Protein AF-A0A934ZH94-F1 (afdb_monomer_lite)

Sequence (244 aa):
MTDAESIAELEEMLRQRDARIAELERIVGELSKVIEAWKRGHRVRPGGKIAQKPRDKRRATGRGPGRPEGYEGTSRPAPTSADRDVPVPVPSRCSCGGIIEPTEEEPGEHFVEELIPARKEVIRFRRCRGRCRDCKAAVLAPLPGGLGPSPKLGVRAQAEIVQTKSELGLTLGQTKKLFERQGLTVSRGGIQQILHRSAEVLAAGHEARPTSPSRKKLLPVGRRRPHHASACGTASGSRPYSCA

Secondary structure (DSSP, 8-state):
--HHHHHHHHHHHHHHHHHHHHHHHHHHHHHHHHHHHHHHHHH--TTTTGGGSPP------S--SPPPSPPP--PPPPPS--SS----PPPSB-TTSPBPPPP-SPPPP-------------------EEE-TTT--EEEPPPSTT--SS-SS-HHHHHHHHHHHHTS---HHHHHHHHHHTT----HHHHHHHHHHHHHHHHHHHHTS-----GGG------PPPPP----------------

pLDDT: mean 78.09, std 19.88, range [27.48, 96.81]

Foldseek 3Di:
DPPVVVVVVVVVVVVVVVVVVVVVVVVVVVVVVVVVVVVVVVCPPPCNVVVPDPPDPPPCPVPPPDDPDDDDDDDDDADPDDPDDDDDDDDQADPVGDGDDDDPDDDDDDDDDDDDQAADDDDDDDWAWDADPPPRDIDIHDDPDPCPDDHPDDPVLLVVLLCCCPPVVDDLVVSQVSVVSNVHHDDSVRSVVSNVVVCVVVVVVCVVDDDDDDPPDPDDDPDDDDDDDDDDDDDDDDDDDDRD

Structure (mmCIF, N/CA/C/O backbone):
data_AF-A0A934ZH94-F1
#
_entry.id   AF-A0A934ZH94-F1
#
loop_
_atom_site.group_PDB
_atom_site.id
_atom_site.type_symbol
_atom_site.label_atom_id
_atom_site.label_alt_id
_atom_site.label_comp_id
_atom_site.label_asym_id
_atom_site.label_entity_id
_atom_site.label_seq_id
_atom_site.pdbx_PDB_ins_code
_atom_site.Cartn_x
_atom_site.Cartn_y
_atom_site.Cartn_z
_atom_site.occupancy
_atom_site.B_iso_or_equiv
_atom_site.auth_seq_id
_atom_site.auth_comp_id
_atom_site.auth_asym_id
_atom_site.auth_atom_id
_atom_site.pdbx_PDB_model_num
ATOM 1 N N . MET A 1 1 ? -54.728 31.594 61.684 1.00 56.16 1 MET A N 1
ATOM 2 C CA . MET A 1 1 ? -53.998 30.379 62.076 1.00 56.16 1 MET A CA 1
ATOM 3 C C . MET A 1 1 ? -53.863 30.439 63.574 1.00 56.16 1 MET A C 1
ATOM 5 O O . MET A 1 1 ? -53.371 31.439 64.082 1.00 56.16 1 MET A O 1
ATOM 9 N N . THR A 1 2 ? -54.450 29.476 64.265 1.00 77.12 2 THR A N 1
ATOM 10 C CA . THR A 1 2 ? -54.339 29.376 65.721 1.00 77.12 2 THR A CA 1
ATOM 11 C C . THR A 1 2 ? -52.909 28.983 66.083 1.00 77.12 2 THR A C 1
ATOM 13 O O . THR A 1 2 ? -52.239 28.305 65.304 1.00 77.12 2 THR A O 1
ATOM 16 N N . ASP A 1 3 ? -52.423 29.389 67.255 1.00 78.38 3 ASP A N 1
ATOM 17 C CA . ASP A 1 3 ? -51.064 29.044 67.700 1.00 78.38 3 ASP A CA 1
ATOM 18 C C . ASP A 1 3 ? -50.827 27.522 67.690 1.00 78.38 3 ASP A C 1
ATOM 20 O O . ASP A 1 3 ? -49.728 27.061 67.392 1.00 78.38 3 ASP A O 1
ATOM 24 N N . ALA A 1 4 ? -51.884 26.734 67.912 1.00 80.50 4 ALA A N 1
ATOM 25 C CA . ALA A 1 4 ? -51.864 25.276 67.836 1.00 80.50 4 ALA A CA 1
ATOM 26 C C . ALA A 1 4 ? -51.606 24.731 66.415 1.00 80.50 4 ALA A C 1
ATOM 28 O O . ALA A 1 4 ? -50.876 23.754 66.262 1.00 80.50 4 ALA A O 1
ATOM 29 N N . GLU A 1 5 ? -52.162 25.361 65.375 1.00 80.56 5 GLU A N 1
ATOM 30 C CA . GLU A 1 5 ? -51.926 24.973 63.974 1.00 80.56 5 GLU A CA 1
ATOM 31 C C . GLU A 1 5 ? -50.476 25.258 63.559 1.00 80.56 5 GLU A C 1
ATOM 33 O O . GLU A 1 5 ? -49.836 24.415 62.933 1.00 80.56 5 GLU A O 1
ATOM 38 N N . SER A 1 6 ? -49.930 26.404 63.980 1.00 81.75 6 SER A N 1
ATOM 39 C CA . SER A 1 6 ? -48.532 26.779 63.730 1.00 81.75 6 SER A CA 1
ATOM 40 C C . SER A 1 6 ? -47.543 25.843 64.438 1.00 81.75 6 SER A C 1
ATOM 42 O O . SER A 1 6 ? -46.505 25.499 63.876 1.00 81.75 6 SER A O 1
ATOM 44 N N . ILE A 1 7 ? -47.859 25.399 65.662 1.00 89.12 7 ILE A N 1
ATOM 45 C CA . ILE A 1 7 ? -47.042 24.424 66.405 1.00 89.12 7 ILE A CA 1
ATOM 46 C C . ILE A 1 7 ? -47.043 23.065 65.692 1.00 89.12 7 ILE A C 1
ATOM 48 O O . ILE A 1 7 ? -45.976 22.490 65.487 1.00 89.12 7 ILE A O 1
ATOM 52 N N . ALA A 1 8 ? -48.205 22.581 65.244 1.00 88.56 8 ALA A N 1
ATOM 53 C CA . ALA A 1 8 ? -48.307 21.303 64.536 1.00 88.56 8 ALA A CA 1
ATOM 54 C C . ALA A 1 8 ? -47.543 21.299 63.196 1.00 88.56 8 ALA A C 1
ATOM 56 O O . ALA A 1 8 ? -46.898 20.308 62.846 1.00 88.56 8 ALA A O 1
ATOM 57 N N . GLU A 1 9 ? -47.572 22.412 62.458 1.00 88.25 9 GLU A N 1
ATOM 58 C CA . GLU A 1 9 ? -46.820 22.578 61.208 1.00 88.25 9 GLU A CA 1
ATOM 59 C C . GLU A 1 9 ? -45.299 22.605 61.449 1.00 88.25 9 GLU A C 1
ATOM 61 O O . GLU A 1 9 ? -44.534 21.962 60.723 1.00 88.25 9 GLU A O 1
ATOM 66 N N . LEU A 1 10 ? -44.846 23.285 62.509 1.00 87.12 10 LEU A N 1
ATOM 67 C CA . LEU A 1 10 ? -43.438 23.296 62.922 1.00 87.12 10 LEU A CA 1
ATOM 68 C C . LEU A 1 10 ? -42.947 21.904 63.344 1.00 87.12 10 LEU A C 1
ATOM 70 O O . LEU A 1 10 ? -41.842 21.510 62.968 1.00 87.12 10 LEU A O 1
ATOM 74 N N . GLU A 1 11 ? -43.756 21.147 64.087 1.00 91.94 11 GLU A N 1
ATOM 75 C CA . GLU A 1 11 ? -43.435 19.773 64.488 1.00 91.94 11 GLU A CA 1
ATOM 76 C C . GLU A 1 11 ? -43.307 18.838 63.283 1.00 91.94 11 GLU A C 1
ATOM 78 O O . GLU A 1 11 ? -42.397 18.009 63.229 1.00 91.94 11 GLU A O 1
ATOM 83 N N . GLU A 1 12 ? -44.176 18.991 62.284 1.00 92.12 12 GLU A N 1
ATOM 84 C CA . GLU A 1 12 ? -44.094 18.217 61.049 1.00 92.12 12 GLU A CA 1
ATOM 85 C C . GLU A 1 12 ? -42.841 18.570 60.236 1.00 92.12 12 GLU A C 1
ATOM 87 O O . GLU A 1 12 ? -42.127 17.678 59.772 1.00 92.12 12 GLU A O 1
ATOM 92 N N . MET A 1 13 ? -42.492 19.855 60.139 1.00 90.56 13 MET A N 1
ATOM 93 C CA . MET A 1 13 ? -41.239 20.274 59.506 1.00 90.56 13 MET A CA 1
ATOM 94 C C . MET A 1 13 ? -39.998 19.755 60.241 1.00 90.56 13 MET A C 1
ATOM 96 O O . MET A 1 13 ? -39.008 19.411 59.589 1.00 90.56 13 MET A O 1
ATOM 100 N N . LEU A 1 14 ? -40.021 19.686 61.575 1.00 94.94 14 LEU A N 1
ATOM 101 C CA . LEU A 1 14 ? -38.932 19.098 62.359 1.00 94.94 14 LEU A CA 1
ATOM 102 C C . LEU A 1 14 ? -38.798 17.602 62.072 1.00 94.94 14 LEU A C 1
ATOM 104 O O . LEU A 1 14 ? -37.703 17.156 61.739 1.00 94.94 14 LEU A O 1
ATOM 108 N N . ARG A 1 15 ? -39.910 16.853 62.052 1.00 93.19 15 ARG A N 1
ATOM 109 C CA . ARG A 1 15 ? -39.906 15.428 61.677 1.00 93.19 15 ARG A CA 1
ATOM 110 C C . ARG A 1 15 ? -39.320 15.197 60.284 1.00 93.19 15 ARG A C 1
ATOM 112 O O . ARG A 1 15 ? -38.503 14.297 60.093 1.00 93.19 15 ARG A O 1
ATOM 119 N N . GLN A 1 16 ? -39.697 16.024 59.310 1.00 92.88 16 GLN A N 1
ATOM 120 C CA . GLN A 1 16 ? -39.173 15.931 57.945 1.00 92.88 16 GLN A CA 1
ATOM 121 C C . GLN A 1 16 ? -37.677 16.258 57.869 1.00 92.88 16 GLN A C 1
ATOM 123 O O . GLN A 1 16 ? -36.932 15.602 57.134 1.00 92.88 16 GLN A O 1
ATOM 128 N N . ARG A 1 17 ? -37.215 17.250 58.640 1.00 92.75 17 ARG A N 1
ATOM 129 C CA . ARG A 1 17 ? -35.791 17.596 58.737 1.00 92.75 17 ARG A CA 1
ATOM 130 C C . ARG A 1 17 ? -34.981 16.487 59.391 1.00 92.75 17 ARG A C 1
ATOM 132 O O . ARG A 1 17 ? -33.950 16.117 58.836 1.00 92.75 17 ARG A O 1
ATOM 139 N N . ASP A 1 18 ? -35.466 15.917 60.485 1.00 95.25 18 ASP A N 1
ATOM 140 C CA . ASP A 1 18 ? -34.791 14.829 61.192 1.00 95.25 18 ASP A CA 1
ATOM 141 C C . ASP A 1 18 ? -34.691 13.577 60.312 1.00 95.25 18 ASP A C 1
ATOM 143 O O . ASP A 1 18 ? -33.622 12.973 60.202 1.00 95.25 18 ASP A O 1
ATOM 147 N N . ALA A 1 19 ? -35.755 13.248 59.571 1.00 94.12 19 ALA A N 1
ATOM 148 C CA . ALA A 1 19 ? -35.727 12.169 58.585 1.00 94.12 19 ALA A CA 1
ATOM 149 C C . ALA A 1 19 ? -34.694 12.425 57.472 1.00 94.12 19 ALA A C 1
ATOM 151 O O . ALA A 1 19 ? -33.988 11.510 57.037 1.00 94.12 19 ALA A O 1
ATOM 152 N N . ARG A 1 20 ? -34.563 13.678 57.014 1.00 93.75 20 ARG A N 1
ATOM 153 C CA . ARG A 1 20 ? -33.580 14.048 55.989 1.00 93.75 20 ARG A CA 1
ATOM 154 C C . ARG A 1 20 ? -32.147 13.988 56.511 1.00 93.75 20 ARG A C 1
ATOM 156 O O . ARG A 1 20 ? -31.265 13.561 55.766 1.00 93.75 20 ARG A O 1
ATOM 163 N N . ILE A 1 21 ? -31.918 14.408 57.753 1.00 96.00 21 ILE A N 1
ATOM 164 C CA . ILE A 1 21 ? -30.611 14.334 58.413 1.00 96.00 21 ILE A CA 1
ATOM 165 C C . ILE A 1 21 ? -30.186 12.871 58.542 1.00 96.00 21 ILE A C 1
ATOM 167 O O . ILE A 1 21 ? -29.099 12.528 58.081 1.00 96.00 21 ILE A O 1
ATOM 171 N N . ALA A 1 22 ? -31.072 11.998 59.028 1.00 95.56 22 ALA A N 1
ATOM 172 C CA . ALA A 1 22 ? -30.787 10.571 59.168 1.00 95.56 22 ALA A CA 1
ATOM 173 C C . ALA A 1 22 ? -30.386 9.912 57.832 1.00 95.56 22 ALA A C 1
ATOM 175 O O . ALA A 1 22 ? -29.427 9.139 57.768 1.00 95.56 22 ALA A O 1
ATOM 176 N N . GLU A 1 23 ? -31.071 10.252 56.735 1.00 94.75 23 GLU A N 1
ATOM 177 C CA . GLU A 1 23 ? -30.735 9.722 55.408 1.00 94.75 23 GLU A CA 1
ATOM 178 C C . GLU A 1 23 ? -29.397 10.262 54.876 1.00 94.75 23 GLU A C 1
ATOM 180 O O . GLU A 1 23 ? -28.598 9.514 54.308 1.00 94.75 23 GLU A O 1
ATOM 185 N N . LEU A 1 24 ? -29.113 11.553 55.070 1.00 94.19 24 LEU A N 1
ATOM 186 C CA . LEU A 1 24 ? -27.835 12.140 54.660 1.00 94.19 24 LEU A CA 1
ATOM 187 C C . LEU A 1 24 ? -26.662 11.547 55.447 1.00 94.19 24 LEU A C 1
ATOM 189 O O . LEU A 1 24 ? -25.628 11.235 54.854 1.00 94.19 24 LEU A O 1
ATOM 193 N N . GLU A 1 25 ? -26.824 11.336 56.751 1.00 95.19 25 GLU A N 1
ATOM 194 C CA . GLU A 1 25 ? -25.822 10.685 57.597 1.00 95.19 25 GLU A CA 1
ATOM 195 C C . GLU A 1 25 ? -25.551 9.245 57.146 1.00 95.19 25 GLU A C 1
ATOM 197 O O . GLU A 1 25 ? -24.389 8.828 57.067 1.00 95.19 25 GLU A O 1
ATOM 202 N N . ARG A 1 26 ? -26.596 8.506 56.746 1.00 96.00 26 ARG A N 1
ATOM 203 C CA . ARG A 1 26 ? -26.464 7.162 56.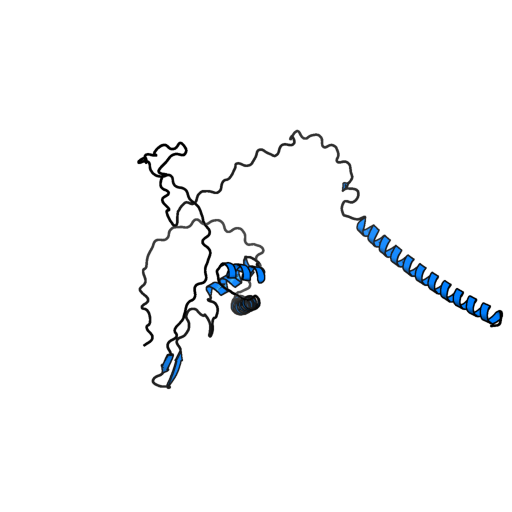165 1.00 96.00 26 ARG A CA 1
ATOM 204 C C . ARG A 1 26 ? -25.621 7.183 54.886 1.00 96.00 26 ARG A C 1
ATOM 206 O O . ARG A 1 26 ? -24.662 6.415 54.772 1.00 96.00 26 ARG A O 1
ATOM 213 N N . ILE A 1 27 ? -25.929 8.090 53.955 1.00 94.69 27 ILE A N 1
ATOM 214 C CA . ILE A 1 27 ? -25.208 8.236 52.678 1.00 94.69 27 ILE A CA 1
ATOM 215 C C . ILE A 1 27 ? -23.744 8.628 52.914 1.00 94.69 27 ILE A C 1
ATOM 217 O O . ILE A 1 27 ? -22.838 8.052 52.307 1.00 94.69 27 ILE A O 1
ATOM 221 N N . VAL A 1 28 ? -23.484 9.580 53.814 1.00 96.31 28 VAL A N 1
ATOM 222 C CA . VAL A 1 28 ? -22.118 9.995 54.171 1.00 96.31 28 VAL A CA 1
ATOM 223 C C . VAL A 1 28 ? -21.339 8.825 54.773 1.00 96.31 28 VAL A C 1
ATOM 225 O O . VAL A 1 28 ? -20.176 8.613 54.417 1.00 96.31 28 VAL A O 1
ATOM 228 N N . GLY A 1 29 ? -21.977 8.015 55.622 1.00 94.94 29 GLY A N 1
ATOM 229 C CA . GLY A 1 29 ? -21.385 6.799 56.174 1.00 94.94 29 GLY A CA 1
ATOM 230 C C . GLY A 1 29 ? -21.001 5.775 55.099 1.00 94.94 29 GLY A C 1
ATOM 231 O O . GLY A 1 29 ? -19.910 5.202 55.150 1.00 94.94 29 GLY A O 1
ATOM 232 N N . GLU A 1 30 ? -21.857 5.559 54.100 1.00 93.56 30 GLU A N 1
ATOM 233 C CA . GLU A 1 30 ? -21.586 4.653 52.975 1.00 93.56 30 GLU A CA 1
ATOM 234 C C . GLU A 1 30 ? -20.458 5.160 52.073 1.00 93.56 30 GLU A C 1
ATOM 236 O O . GLU A 1 30 ? -19.501 4.427 51.806 1.00 93.56 30 GLU A O 1
ATOM 241 N N . LEU A 1 31 ? -20.511 6.428 51.659 1.00 92.06 31 LEU A N 1
ATOM 242 C CA . LEU A 1 31 ? -19.476 7.040 50.823 1.00 92.06 31 LEU A CA 1
ATOM 243 C C . LEU A 1 31 ? -18.117 7.066 51.529 1.00 92.06 31 LEU A C 1
ATOM 245 O O . LEU A 1 31 ? -17.091 6.784 50.908 1.00 92.06 31 LEU A O 1
ATOM 249 N N . SER A 1 32 ? -18.098 7.324 52.839 1.00 93.38 32 SER A N 1
ATOM 250 C CA . SER A 1 32 ? -16.879 7.275 53.649 1.00 93.38 32 SER A CA 1
ATOM 251 C C . SER A 1 32 ? -16.254 5.873 53.654 1.00 93.38 32 SER A C 1
ATOM 253 O O . SER A 1 32 ? -15.048 5.729 53.436 1.00 93.38 32 SER A O 1
ATOM 255 N N . LYS A 1 33 ? -17.067 4.812 53.785 1.00 90.62 33 LYS A N 1
ATOM 256 C CA . LYS A 1 33 ? -16.591 3.418 53.690 1.00 90.62 33 LYS A CA 1
ATOM 257 C C . LYS A 1 33 ? -15.991 3.108 52.314 1.00 90.62 33 LYS A C 1
ATOM 259 O O . LYS A 1 33 ? -14.938 2.472 52.250 1.00 90.62 33 LYS A O 1
ATOM 264 N N . VAL A 1 34 ? -16.619 3.573 51.230 1.00 86.88 34 VAL A N 1
ATOM 265 C CA . VAL A 1 34 ? -16.116 3.399 49.853 1.00 86.88 34 VAL A CA 1
ATOM 266 C C . VAL A 1 34 ? -14.779 4.115 49.661 1.00 86.88 34 VAL A C 1
ATOM 268 O O . VAL A 1 34 ? -13.832 3.521 49.144 1.00 86.88 34 VAL A O 1
ATOM 271 N N . ILE A 1 35 ? -14.666 5.361 50.128 1.00 87.81 35 ILE A N 1
ATOM 272 C CA . ILE A 1 35 ? -13.425 6.141 50.063 1.00 87.81 35 ILE A CA 1
ATOM 273 C C . ILE A 1 35 ? -12.311 5.452 50.855 1.00 87.81 35 ILE A C 1
ATOM 275 O O . ILE A 1 35 ? -11.187 5.353 50.365 1.00 87.81 35 ILE A O 1
ATOM 279 N N . GLU A 1 36 ? -12.592 4.945 52.055 1.00 85.88 36 GLU A N 1
ATOM 280 C CA . GLU A 1 36 ? -11.591 4.240 52.858 1.00 85.88 36 GLU A CA 1
ATOM 281 C C . GLU A 1 36 ? -11.166 2.906 52.232 1.00 85.88 36 GLU A C 1
ATOM 283 O O . GLU A 1 36 ? -9.976 2.583 52.228 1.00 85.88 36 GLU A O 1
ATOM 288 N N . ALA A 1 37 ? -12.089 2.155 51.628 1.00 80.94 37 ALA A N 1
ATOM 289 C CA . ALA A 1 37 ? -11.749 0.956 50.862 1.00 80.94 37 ALA A CA 1
ATOM 290 C C . ALA A 1 37 ? -10.856 1.291 49.651 1.00 80.94 37 ALA A C 1
ATOM 292 O O . ALA A 1 37 ? -9.828 0.641 49.438 1.00 80.94 37 ALA A O 1
ATOM 293 N N . TRP A 1 38 ? -11.189 2.354 48.911 1.00 79.38 38 TRP A N 1
ATOM 294 C CA . TRP A 1 38 ? -10.406 2.831 47.771 1.00 79.38 38 TRP A CA 1
ATOM 295 C C . TRP A 1 38 ? -9.012 3.321 48.198 1.00 79.38 38 TRP A C 1
ATOM 297 O O . TRP A 1 38 ? -8.007 2.917 47.613 1.00 79.38 38 TRP A O 1
ATOM 307 N N . LYS A 1 39 ? -8.910 4.101 49.286 1.00 77.12 39 LYS A N 1
ATOM 308 C CA . LYS A 1 39 ? -7.633 4.544 49.879 1.00 77.12 39 LYS A CA 1
ATOM 309 C C . LYS A 1 39 ? -6.769 3.377 50.354 1.00 77.12 39 LYS A C 1
ATOM 311 O O . LYS A 1 39 ? -5.551 3.426 50.175 1.00 77.12 39 LYS A O 1
ATOM 316 N N . ARG A 1 40 ? -7.358 2.333 50.953 1.00 72.12 40 ARG A N 1
ATOM 317 C CA . ARG A 1 40 ? -6.622 1.113 51.334 1.00 72.12 40 ARG A CA 1
ATOM 318 C C . ARG A 1 40 ? -6.064 0.413 50.099 1.00 72.12 40 ARG A C 1
ATOM 320 O O . ARG A 1 40 ? -4.870 0.136 50.080 1.00 72.12 40 ARG A O 1
ATOM 327 N N . GLY A 1 41 ? -6.873 0.218 49.054 1.00 64.81 41 GLY A N 1
ATOM 328 C CA . GLY A 1 41 ? -6.425 -0.373 47.787 1.00 64.81 41 GLY A CA 1
ATOM 329 C C . GLY A 1 41 ? -5.303 0.426 47.110 1.00 64.81 41 GLY A C 1
ATOM 330 O O . GLY A 1 41 ? -4.326 -0.150 46.641 1.00 64.81 41 GLY A O 1
ATOM 331 N N . HIS A 1 42 ? -5.374 1.759 47.147 1.00 54.91 42 HIS A N 1
ATOM 332 C CA . HIS A 1 42 ? -4.365 2.635 46.545 1.00 54.91 42 HIS A CA 1
ATOM 333 C C . HIS A 1 42 ? -3.074 2.771 47.377 1.00 54.91 42 HIS A C 1
ATOM 335 O O . HIS A 1 42 ? -2.010 3.067 46.824 1.00 54.91 42 HIS A O 1
ATOM 341 N N . ARG A 1 43 ? -3.132 2.539 48.701 1.00 54.06 43 ARG A N 1
ATOM 342 C CA . ARG A 1 43 ? -1.937 2.453 49.567 1.00 54.06 43 ARG A CA 1
ATOM 343 C C . ARG A 1 43 ? -1.157 1.156 49.365 1.00 54.06 43 ARG A C 1
ATOM 345 O O . ARG A 1 43 ? 0.043 1.148 49.633 1.00 54.06 43 ARG A O 1
ATOM 352 N N . VAL A 1 44 ? -1.784 0.105 48.832 1.00 53.03 44 VAL A N 1
ATOM 353 C CA . VAL A 1 44 ? -1.105 -1.129 48.403 1.00 53.03 44 VAL A CA 1
ATOM 354 C C . VAL A 1 44 ? -0.733 -1.039 46.920 1.00 53.03 44 VAL A C 1
ATOM 356 O O . VAL A 1 44 ? -1.025 -1.916 46.115 1.00 53.03 44 VAL A O 1
ATOM 359 N N . ARG A 1 45 ? -0.033 0.027 46.521 1.00 49.78 45 ARG A N 1
ATOM 360 C CA . ARG A 1 45 ? 0.796 -0.064 45.314 1.00 49.78 45 ARG A CA 1
ATOM 361 C C . ARG A 1 45 ? 1.901 -1.086 45.617 1.00 49.78 45 ARG A C 1
ATOM 363 O O . ARG A 1 45 ? 2.581 -0.908 46.634 1.00 49.78 45 ARG A O 1
ATOM 370 N N . PRO A 1 46 ? 2.138 -2.115 44.782 1.00 47.06 46 PRO A N 1
ATOM 371 C CA . PRO A 1 46 ? 3.305 -2.977 44.937 1.00 47.06 46 PRO A CA 1
ATOM 372 C C . PRO A 1 46 ? 4.561 -2.089 44.954 1.00 47.06 46 PRO A C 1
ATOM 374 O O . PRO A 1 46 ? 4.875 -1.431 43.964 1.00 47.06 46 PRO A O 1
ATOM 377 N N . GLY A 1 47 ? 5.212 -1.973 46.116 1.00 54.94 47 GLY A N 1
ATOM 378 C CA . GLY A 1 47 ? 6.386 -1.114 46.331 1.00 54.94 47 GLY A CA 1
ATOM 379 C C . GLY A 1 47 ? 6.183 0.145 47.193 1.00 54.94 47 GLY A C 1
ATOM 380 O O . GLY A 1 47 ? 7.157 0.857 47.440 1.00 54.94 47 GLY A O 1
ATOM 381 N N . GLY A 1 48 ? 4.979 0.431 47.699 1.00 54.62 48 GLY A N 1
ATOM 382 C CA . GLY A 1 48 ? 4.741 1.529 48.649 1.00 54.62 48 GLY A CA 1
ATOM 383 C C . GLY A 1 48 ? 5.501 1.320 49.968 1.00 54.62 48 GLY A C 1
ATOM 384 O O . GLY A 1 48 ? 5.314 0.308 50.632 1.00 54.62 48 GLY A O 1
ATOM 385 N N . LYS A 1 49 ? 6.381 2.267 50.325 1.00 49.47 49 LYS A N 1
ATOM 386 C CA . LYS A 1 49 ? 7.421 2.244 51.387 1.00 49.47 49 LYS A CA 1
ATOM 387 C C . LYS A 1 49 ? 8.683 1.411 51.120 1.00 49.47 49 LYS A C 1
ATOM 389 O O . LYS A 1 49 ? 9.756 1.848 51.524 1.00 49.47 49 LYS A O 1
ATOM 394 N N . ILE A 1 50 ? 8.627 0.305 50.372 1.00 52.28 50 ILE A N 1
ATOM 395 C CA . ILE A 1 50 ? 9.856 -0.410 49.943 1.00 52.28 50 ILE A CA 1
ATOM 396 C C . ILE A 1 50 ? 10.657 0.435 48.932 1.00 52.28 50 ILE A C 1
ATOM 398 O O . ILE A 1 50 ? 11.884 0.402 48.934 1.00 52.28 50 ILE A O 1
ATOM 402 N N . ALA A 1 51 ? 9.983 1.274 48.140 1.00 53.19 51 ALA A N 1
ATOM 403 C CA . ALA A 1 51 ? 10.618 2.226 47.227 1.00 53.19 51 ALA A CA 1
ATOM 404 C C . ALA A 1 51 ? 11.271 3.445 47.918 1.00 53.19 51 ALA A C 1
ATOM 406 O O . ALA A 1 51 ? 11.955 4.213 47.249 1.00 53.19 51 ALA A O 1
ATOM 407 N N . GLN A 1 52 ? 11.063 3.635 49.229 1.00 51.00 52 GLN A N 1
ATOM 408 C CA . GLN A 1 52 ? 11.594 4.767 50.006 1.00 51.00 52 GLN A CA 1
ATOM 409 C C . GLN A 1 52 ? 12.651 4.366 51.043 1.00 51.00 52 GLN A C 1
ATOM 411 O O . GLN A 1 52 ? 13.063 5.200 51.847 1.00 51.00 52 GLN A O 1
ATOM 416 N N . LYS A 1 53 ? 13.132 3.115 51.041 1.00 54.94 53 LYS A N 1
ATOM 417 C CA . LYS A 1 53 ? 14.365 2.814 51.778 1.00 54.94 53 LYS A CA 1
ATOM 418 C C . LYS A 1 53 ? 15.497 3.642 51.154 1.00 54.94 53 LYS A C 1
ATOM 420 O O . LYS A 1 53 ? 15.646 3.585 49.928 1.00 54.94 53 LYS A O 1
ATOM 425 N N . PRO A 1 54 ? 16.305 4.376 51.944 1.00 54.62 54 PRO A N 1
ATOM 426 C CA . PRO A 1 54 ? 17.565 4.884 51.432 1.00 54.62 54 PRO A CA 1
ATOM 427 C C . PRO A 1 54 ? 18.304 3.669 50.883 1.00 54.62 54 PRO A C 1
ATOM 429 O O . PRO A 1 54 ? 18.471 2.674 51.591 1.00 54.62 54 PRO A O 1
ATOM 432 N N . ARG A 1 55 ? 18.656 3.696 49.594 1.00 58.41 55 ARG A N 1
ATOM 433 C CA . ARG A 1 55 ? 19.543 2.673 49.047 1.00 58.41 55 ARG A CA 1
ATOM 434 C C . ARG A 1 55 ? 20.770 2.673 49.947 1.00 58.41 55 ARG A C 1
ATOM 436 O O . ARG A 1 55 ? 21.398 3.724 50.082 1.00 58.41 55 ARG A O 1
ATOM 443 N N . ASP A 1 56 ? 21.084 1.524 50.546 1.00 60.06 56 ASP A N 1
ATOM 444 C CA . ASP A 1 56 ? 22.397 1.315 51.145 1.00 60.06 56 ASP A CA 1
ATOM 445 C C . ASP A 1 56 ? 23.417 1.878 50.168 1.00 60.06 56 ASP A C 1
ATOM 447 O O . ASP A 1 56 ? 23.336 1.598 48.962 1.00 60.06 56 ASP A O 1
ATOM 451 N N . LYS A 1 57 ? 24.319 2.729 50.671 1.00 56.03 57 LYS A N 1
ATOM 452 C CA . LYS A 1 57 ? 25.452 3.218 49.892 1.00 56.03 57 LYS A CA 1
ATOM 453 C C . LYS A 1 57 ? 26.197 1.968 49.455 1.00 56.03 57 LYS A C 1
ATOM 455 O O . LYS A 1 57 ? 26.980 1.413 50.223 1.00 56.03 57 LYS A O 1
ATOM 460 N N . ARG A 1 58 ? 25.886 1.468 48.253 1.00 56.97 58 ARG A N 1
ATOM 461 C CA . ARG A 1 58 ? 26.607 0.357 47.648 1.00 56.97 58 ARG A CA 1
ATOM 462 C C . ARG A 1 58 ? 28.060 0.775 47.747 1.00 56.97 58 ARG A C 1
ATOM 464 O O . ARG A 1 58 ? 28.411 1.833 47.221 1.00 56.97 58 ARG A O 1
ATOM 471 N N . ARG A 1 59 ? 28.870 -0.014 48.466 1.00 55.25 59 ARG A N 1
ATOM 472 C CA . ARG A 1 59 ? 30.329 0.080 48.373 1.00 55.25 59 ARG A CA 1
ATOM 473 C C . ARG A 1 59 ? 30.619 0.253 46.895 1.00 55.25 59 ARG A C 1
ATOM 475 O O . ARG A 1 59 ? 30.095 -0.538 46.110 1.00 55.25 59 ARG A O 1
ATOM 482 N N . ALA A 1 60 ? 31.324 1.321 46.535 1.00 55.16 60 ALA A N 1
ATOM 483 C CA . ALA A 1 60 ? 31.702 1.574 45.161 1.00 55.16 60 ALA A CA 1
ATOM 484 C C . ALA A 1 60 ? 32.464 0.335 44.681 1.00 55.16 60 ALA A C 1
ATOM 486 O O . ALA A 1 60 ? 33.647 0.163 44.956 1.00 55.16 60 ALA A O 1
ATOM 487 N N . THR A 1 61 ? 31.755 -0.595 44.045 1.00 54.97 61 THR A N 1
ATOM 488 C CA . THR A 1 61 ? 32.361 -1.654 43.259 1.00 54.97 61 THR A CA 1
ATOM 489 C C . THR A 1 61 ? 33.105 -0.867 42.203 1.00 54.97 61 THR A C 1
ATOM 491 O O . THR A 1 61 ? 32.430 -0.177 41.447 1.00 54.97 61 THR A O 1
ATOM 494 N N . GLY A 1 62 ? 34.439 -0.866 42.219 1.00 57.69 62 GLY A N 1
ATOM 495 C CA . GLY A 1 62 ? 35.316 0.061 41.481 1.00 57.69 62 GLY A CA 1
ATOM 496 C C . GLY A 1 62 ? 35.130 0.164 39.957 1.00 57.69 62 GLY A C 1
ATOM 497 O O . GLY A 1 62 ? 35.970 0.731 39.275 1.00 57.69 62 GLY A O 1
ATOM 498 N N . ARG A 1 63 ? 34.036 -0.354 39.396 1.00 60.72 63 ARG A N 1
ATOM 499 C CA . ARG A 1 63 ? 33.479 0.053 38.110 1.00 60.72 63 ARG A CA 1
ATOM 500 C C . ARG A 1 63 ? 32.960 1.483 38.245 1.00 60.72 63 ARG A C 1
ATOM 502 O O . ARG A 1 63 ? 31.857 1.710 38.742 1.00 60.72 63 ARG A O 1
ATOM 509 N N . GLY A 1 64 ? 33.798 2.438 37.843 1.00 63.06 64 GLY A N 1
ATOM 510 C CA . GLY A 1 64 ? 33.422 3.843 37.733 1.00 63.06 64 GLY A CA 1
ATOM 511 C C . GLY A 1 64 ? 32.147 4.037 36.897 1.00 63.06 64 GLY A C 1
ATOM 512 O O . GLY A 1 64 ? 31.741 3.130 36.164 1.00 63.06 64 GLY A O 1
ATOM 513 N N . PRO A 1 65 ? 31.498 5.209 36.987 1.00 57.94 65 PRO A N 1
ATOM 514 C CA . PRO A 1 65 ? 30.309 5.550 36.212 1.00 57.94 65 PRO A CA 1
ATOM 515 C C . PRO A 1 65 ? 30.695 5.847 34.753 1.00 57.94 65 PRO A C 1
ATOM 517 O O . PRO A 1 65 ? 30.468 6.934 34.239 1.00 57.94 65 PRO A O 1
ATOM 520 N N . GLY A 1 66 ? 31.339 4.892 34.090 1.00 64.12 66 GLY A N 1
ATOM 521 C CA . GLY A 1 66 ? 31.591 4.915 32.662 1.00 64.12 66 GLY A CA 1
ATOM 522 C C . GLY A 1 66 ? 30.561 4.040 31.971 1.00 64.12 66 GLY A C 1
ATOM 523 O O . GLY A 1 66 ? 30.331 2.897 32.375 1.00 64.12 66 GLY A O 1
ATOM 524 N N . ARG A 1 67 ? 29.948 4.559 30.905 1.00 61.53 67 ARG A N 1
ATOM 525 C CA . ARG A 1 67 ? 29.366 3.696 29.874 1.00 61.53 67 ARG A CA 1
ATOM 526 C C . ARG A 1 67 ? 30.480 2.723 29.446 1.00 61.53 67 ARG A C 1
ATOM 528 O O . ARG A 1 67 ? 31.603 3.195 29.273 1.00 61.53 67 ARG A O 1
ATOM 535 N N . PRO A 1 68 ? 30.222 1.406 29.328 1.00 73.19 68 PRO A N 1
ATOM 536 C CA . PRO A 1 68 ? 31.217 0.492 28.775 1.00 73.19 68 PRO A CA 1
ATOM 537 C C . PRO A 1 68 ? 31.743 1.051 27.451 1.00 73.19 68 PRO A C 1
ATOM 539 O O . PRO A 1 68 ? 30.999 1.744 26.745 1.00 73.19 68 PRO A O 1
ATOM 542 N N . GLU A 1 69 ? 33.020 0.786 27.171 1.00 73.44 69 GLU A N 1
ATOM 543 C CA . GLU A 1 69 ? 33.684 1.162 25.923 1.00 73.44 69 GLU A CA 1
ATOM 544 C C . GLU A 1 69 ? 32.735 0.892 24.749 1.00 73.44 69 GLU A C 1
ATOM 546 O O . GLU A 1 69 ? 32.078 -0.153 24.696 1.00 73.44 69 GLU A O 1
ATOM 551 N N . GLY A 1 70 ? 32.516 1.918 23.923 1.00 71.19 70 GLY A N 1
ATOM 552 C CA . GLY A 1 70 ? 31.454 1.903 22.923 1.00 71.19 70 GLY A CA 1
ATOM 553 C C . GLY A 1 70 ? 31.579 0.690 22.005 1.00 71.19 70 GLY A C 1
ATOM 554 O O . GLY A 1 70 ? 32.683 0.281 21.665 1.00 71.19 70 GLY A O 1
ATOM 555 N N . TYR A 1 71 ? 30.443 0.122 21.596 1.00 75.12 71 TYR A N 1
ATOM 556 C CA . TYR A 1 71 ? 30.434 -0.889 20.541 1.00 75.12 71 TYR A CA 1
ATOM 557 C C . TYR A 1 71 ? 31.124 -0.337 19.293 1.00 75.12 71 TYR A C 1
ATOM 559 O O . TYR A 1 71 ? 30.931 0.835 18.954 1.00 75.12 71 TYR A O 1
ATOM 567 N N . GLU A 1 72 ? 31.885 -1.192 18.613 1.00 82.31 72 GLU A N 1
ATOM 568 C CA . GLU A 1 72 ? 32.473 -0.868 17.320 1.00 82.31 72 GLU A CA 1
ATOM 569 C C . GLU A 1 72 ? 31.374 -0.364 16.376 1.00 82.31 72 GLU A C 1
ATOM 571 O O . GLU A 1 72 ? 30.299 -0.965 16.252 1.00 82.31 72 GLU A O 1
ATOM 576 N N . GLY A 1 73 ? 31.607 0.801 15.772 1.00 77.31 73 GLY A N 1
ATOM 577 C CA . GLY A 1 73 ? 30.629 1.436 14.904 1.00 77.31 73 GLY A CA 1
ATOM 578 C C . GLY A 1 73 ? 30.355 0.552 13.695 1.00 77.31 73 GLY A C 1
ATOM 579 O O . GLY A 1 73 ? 31.193 0.434 12.811 1.00 77.31 73 GLY A O 1
ATOM 580 N N . THR A 1 74 ? 29.174 -0.059 13.634 1.00 83.88 74 THR A N 1
ATOM 581 C CA . THR A 1 74 ? 28.731 -0.765 12.430 1.00 83.88 74 THR A CA 1
ATOM 582 C C . THR A 1 74 ? 28.038 0.235 11.513 1.00 83.88 74 THR A C 1
ATOM 584 O O . THR A 1 74 ? 26.961 0.737 11.841 1.00 83.88 74 THR A O 1
ATOM 587 N N . SER A 1 75 ? 28.651 0.544 10.372 1.00 84.44 75 SER A N 1
ATOM 588 C CA . SER A 1 75 ? 27.999 1.300 9.305 1.00 84.44 75 SER A CA 1
ATOM 589 C C . SER A 1 75 ? 27.184 0.368 8.406 1.00 84.44 75 SER A C 1
ATOM 591 O O . SER A 1 75 ? 27.394 -0.846 8.351 1.00 84.44 75 SER A O 1
ATOM 593 N N . ARG A 1 76 ? 26.202 0.940 7.708 1.00 88.62 76 ARG A N 1
ATOM 594 C CA . ARG A 1 76 ? 25.465 0.224 6.669 1.00 88.62 76 ARG A CA 1
ATOM 595 C C . ARG A 1 76 ? 26.435 -0.097 5.520 1.00 88.62 76 ARG A C 1
ATOM 597 O O . ARG A 1 76 ? 27.080 0.837 5.047 1.00 88.62 76 ARG A O 1
ATOM 604 N N . PRO A 1 77 ? 26.545 -1.359 5.065 1.00 86.81 77 PRO A N 1
ATOM 605 C CA . PRO A 1 77 ? 27.402 -1.683 3.931 1.00 86.81 77 PRO A CA 1
ATOM 606 C C . PRO A 1 77 ? 26.896 -0.977 2.672 1.00 86.81 77 PRO A C 1
ATOM 608 O O . PRO A 1 77 ? 25.684 -0.811 2.494 1.00 86.81 77 PRO A O 1
ATOM 611 N N . ALA A 1 78 ? 27.824 -0.575 1.805 1.00 84.69 78 ALA A N 1
ATOM 612 C CA . ALA A 1 78 ? 27.468 -0.077 0.486 1.00 84.69 78 ALA A CA 1
ATOM 613 C C . ALA A 1 78 ? 26.790 -1.196 -0.337 1.00 84.69 78 ALA A C 1
ATOM 615 O O . ALA A 1 78 ? 27.133 -2.373 -0.170 1.00 84.69 78 ALA A O 1
ATOM 616 N N . PRO A 1 79 ? 25.826 -0.854 -1.208 1.00 89.19 79 PRO A N 1
ATOM 617 C CA . PRO A 1 79 ? 25.299 -1.768 -2.218 1.00 89.19 79 PRO A CA 1
ATOM 618 C C . PRO A 1 79 ? 26.406 -2.374 -3.082 1.00 89.19 79 PRO A C 1
ATOM 620 O O . PRO A 1 79 ? 27.430 -1.744 -3.318 1.00 89.19 79 PRO A O 1
ATOM 623 N N . THR A 1 80 ? 26.177 -3.584 -3.594 1.00 89.06 80 THR A N 1
ATOM 624 C CA . THR A 1 80 ? 27.121 -4.281 -4.488 1.00 89.06 80 THR A CA 1
ATOM 625 C C . THR A 1 80 ? 26.810 -4.111 -5.975 1.00 89.06 80 THR A C 1
ATOM 627 O O . THR A 1 80 ? 27.542 -4.632 -6.807 1.00 89.06 80 THR A O 1
ATOM 630 N N . SER A 1 81 ? 25.694 -3.471 -6.326 1.00 89.56 81 SER A N 1
ATOM 631 C CA . SER A 1 81 ? 25.264 -3.293 -7.717 1.00 89.56 81 SER A CA 1
ATOM 632 C C . SER A 1 81 ? 24.385 -2.057 -7.875 1.00 89.56 81 SER A C 1
ATOM 634 O O . SER A 1 81 ? 23.618 -1.734 -6.965 1.00 89.56 81 SER A O 1
ATOM 636 N N . ALA A 1 82 ? 24.446 -1.420 -9.046 1.00 89.00 82 ALA A N 1
ATOM 637 C CA . ALA A 1 82 ? 23.573 -0.316 -9.433 1.00 89.00 82 ALA A CA 1
ATOM 638 C C . ALA A 1 82 ? 22.553 -0.765 -10.492 1.00 89.00 82 ALA A C 1
ATOM 640 O O . ALA A 1 82 ? 22.888 -1.506 -11.413 1.00 89.00 82 ALA A O 1
ATOM 641 N N . ASP A 1 83 ? 21.311 -0.284 -10.381 1.00 91.94 83 ASP A N 1
ATOM 642 C CA . ASP A 1 83 ? 20.287 -0.459 -11.426 1.00 91.94 83 ASP A CA 1
ATOM 643 C C . ASP A 1 83 ? 20.453 0.552 -12.581 1.00 91.94 83 ASP A C 1
ATOM 645 O O . ASP A 1 83 ? 19.907 0.361 -13.669 1.00 91.94 83 ASP A O 1
ATOM 649 N N . ARG A 1 84 ? 21.158 1.666 -12.331 1.00 91.88 84 ARG A N 1
ATOM 650 C CA . ARG A 1 84 ? 21.410 2.757 -13.283 1.00 91.88 84 ARG A CA 1
ATOM 651 C C . ARG A 1 84 ? 22.664 3.540 -12.897 1.00 91.88 84 ARG A C 1
ATOM 653 O O . ARG A 1 84 ? 22.728 4.044 -11.777 1.00 91.88 84 ARG A O 1
ATOM 660 N N . ASP A 1 85 ? 23.534 3.785 -13.871 1.00 91.31 85 ASP A N 1
ATOM 661 C CA . ASP A 1 85 ? 24.678 4.692 -13.742 1.00 91.31 85 ASP A CA 1
ATOM 662 C C . ASP A 1 85 ? 24.310 6.130 -14.124 1.00 91.31 85 ASP A C 1
ATOM 664 O O . ASP A 1 85 ? 23.617 6.382 -15.116 1.00 91.31 85 ASP A O 1
ATOM 668 N N . VAL A 1 86 ? 24.764 7.091 -13.318 1.00 92.56 86 VAL A N 1
ATOM 669 C CA . VAL A 1 86 ? 24.589 8.527 -13.573 1.00 92.56 86 VAL A CA 1
ATOM 670 C C . VAL A 1 86 ? 25.971 9.181 -13.564 1.00 92.56 86 VAL A C 1
ATOM 672 O O . VAL A 1 86 ? 26.526 9.369 -12.482 1.00 92.56 86 VAL A O 1
ATOM 675 N N . PRO A 1 87 ? 26.547 9.533 -14.731 1.00 89.81 87 PRO A N 1
ATOM 676 C CA . PRO A 1 87 ? 27.840 10.202 -14.770 1.00 89.81 87 PRO A CA 1
ATOM 677 C C . PRO A 1 87 ? 27.715 11.610 -14.179 1.00 89.81 87 PRO A C 1
ATOM 679 O O . PRO A 1 87 ? 26.868 12.399 -14.603 1.00 89.81 87 PRO A O 1
ATOM 682 N N . VAL A 1 88 ? 28.567 11.929 -13.205 1.00 91.62 88 VAL A N 1
ATOM 683 C CA . VAL A 1 88 ? 28.650 13.261 -12.594 1.00 91.62 88 VAL A CA 1
ATOM 684 C C . VAL A 1 88 ? 29.917 13.937 -13.120 1.00 91.62 88 VAL A C 1
ATOM 686 O O . VAL A 1 88 ? 31.010 13.580 -12.684 1.00 91.62 88 VAL A O 1
ATOM 689 N N . PRO A 1 89 ? 29.813 14.869 -14.086 1.00 88.44 89 PRO A N 1
ATOM 690 C CA . PRO A 1 89 ? 30.988 15.518 -14.649 1.00 88.44 89 PRO A CA 1
ATOM 691 C C . PRO A 1 89 ? 31.640 16.448 -13.624 1.00 88.44 89 PRO A C 1
ATOM 693 O O . PRO A 1 89 ? 30.962 17.054 -12.788 1.00 88.44 89 PRO A O 1
ATOM 696 N N . VAL A 1 90 ? 32.959 16.611 -13.734 1.00 89.81 90 VAL A N 1
ATOM 697 C CA . VAL A 1 90 ? 33.676 17.647 -12.985 1.00 89.81 90 VAL A CA 1
ATOM 698 C C . VAL A 1 90 ? 33.149 19.036 -13.376 1.00 89.81 90 VAL A C 1
ATOM 700 O O . VAL A 1 90 ? 32.825 19.270 -14.546 1.00 89.81 90 VAL A O 1
ATOM 703 N N . PRO A 1 91 ? 33.025 19.978 -12.426 1.00 89.50 91 PRO A N 1
ATOM 704 C CA . PRO A 1 91 ? 32.613 21.335 -12.754 1.00 89.50 91 PRO A CA 1
ATOM 705 C C . PRO A 1 91 ? 33.684 22.034 -13.602 1.00 89.50 91 PRO A C 1
ATOM 707 O O . PRO A 1 91 ? 34.868 21.736 -13.502 1.00 89.50 91 PRO A O 1
ATOM 710 N N . SER A 1 92 ? 33.289 23.019 -14.412 1.00 86.25 92 SER A N 1
ATOM 711 C CA . SER A 1 92 ? 34.226 23.758 -15.276 1.00 86.25 92 SER A CA 1
ATOM 712 C C . SER A 1 92 ? 35.136 24.729 -14.514 1.00 86.25 92 SER A C 1
ATOM 714 O O . SER A 1 92 ? 36.128 25.215 -15.057 1.00 86.25 92 SER A O 1
ATOM 716 N N . ARG A 1 93 ? 34.760 25.089 -13.280 1.00 90.62 93 ARG A N 1
ATOM 717 C CA . ARG A 1 93 ? 35.493 26.030 -12.431 1.00 90.62 93 ARG A CA 1
ATOM 718 C C . ARG A 1 93 ? 35.613 25.503 -11.012 1.00 90.62 93 ARG A C 1
ATOM 720 O O . ARG A 1 93 ? 34.661 24.954 -10.462 1.00 90.62 93 ARG A O 1
ATOM 727 N N . CYS A 1 94 ? 36.774 25.743 -10.421 1.00 91.75 94 CYS A N 1
ATOM 728 C CA . CYS A 1 94 ? 37.023 25.522 -9.009 1.00 91.75 94 CYS A CA 1
ATOM 729 C C . CYS A 1 94 ? 36.313 26.595 -8.174 1.00 91.75 94 CYS A C 1
ATOM 731 O O . CYS A 1 94 ? 36.028 27.692 -8.657 1.00 91.75 94 CYS A O 1
ATOM 733 N N . SER A 1 95 ? 36.071 26.306 -6.896 1.00 90.62 95 SER A N 1
ATOM 734 C CA . SER A 1 95 ? 35.530 27.274 -5.934 1.00 90.62 95 SER A CA 1
ATOM 735 C C . SER A 1 95 ? 36.393 28.537 -5.801 1.00 90.62 95 SER A C 1
ATOM 737 O O . SER A 1 95 ? 35.870 29.595 -5.468 1.00 90.62 95 SER A O 1
ATOM 739 N N . CYS A 1 96 ? 37.690 28.462 -6.121 1.00 91.81 96 CYS A N 1
ATOM 740 C CA . CYS A 1 96 ? 38.594 29.614 -6.184 1.00 91.81 96 CYS A CA 1
ATOM 741 C C . CYS A 1 96 ? 38.514 30.419 -7.501 1.00 91.81 96 CYS A C 1
ATOM 743 O O . CYS A 1 96 ? 39.207 31.422 -7.643 1.00 91.81 96 CYS A O 1
ATOM 745 N N . GLY A 1 97 ? 37.706 29.988 -8.477 1.00 87.44 97 GLY A N 1
ATOM 746 C CA . GLY A 1 97 ? 37.540 30.631 -9.789 1.00 87.44 97 GLY A CA 1
ATOM 747 C C . GLY A 1 97 ? 38.455 30.106 -10.905 1.00 87.44 97 GLY A C 1
ATOM 748 O O . GLY A 1 97 ? 38.221 30.428 -12.075 1.00 87.44 97 GLY A O 1
ATOM 749 N N . GLY A 1 98 ? 39.447 29.273 -10.570 1.00 91.75 98 GLY A N 1
ATOM 750 C CA . GLY A 1 98 ? 40.348 28.626 -11.531 1.00 91.75 98 GLY A CA 1
ATOM 751 C C . GLY A 1 98 ? 39.639 27.635 -12.463 1.00 91.75 98 GLY A C 1
ATOM 752 O O . GLY A 1 98 ? 38.566 27.127 -12.136 1.00 91.75 98 GLY A O 1
ATOM 753 N N . ILE A 1 99 ? 40.235 27.372 -13.627 1.00 90.19 99 ILE A N 1
ATOM 754 C CA . ILE A 1 99 ? 39.760 26.357 -14.581 1.00 90.19 99 ILE A CA 1
ATOM 755 C C . ILE A 1 99 ? 40.154 24.975 -14.050 1.00 90.19 99 ILE A C 1
ATOM 757 O O . ILE A 1 99 ? 41.257 24.813 -13.533 1.00 90.19 99 ILE A O 1
ATOM 761 N N . ILE A 1 100 ? 39.242 24.006 -14.139 1.00 91.00 100 ILE A N 1
ATOM 762 C CA . ILE A 1 100 ? 39.518 22.613 -13.774 1.00 91.00 100 ILE A CA 1
ATOM 763 C C . ILE A 1 100 ? 39.872 21.843 -15.040 1.00 91.00 100 ILE A C 1
ATOM 765 O O . ILE A 1 100 ? 39.105 21.842 -16.003 1.00 91.00 100 ILE A O 1
ATOM 769 N N . GLU A 1 101 ? 41.021 21.180 -15.013 1.00 87.94 101 GLU A N 1
ATOM 770 C CA . GLU A 1 101 ? 41.450 20.246 -16.047 1.00 87.94 101 GLU A CA 1
ATOM 771 C C . GLU A 1 101 ? 41.015 18.829 -15.635 1.00 87.94 101 GLU A C 1
ATOM 773 O O . GLU A 1 101 ? 41.328 18.406 -14.520 1.00 87.94 101 GLU A O 1
ATOM 778 N N . PRO A 1 102 ? 40.241 18.107 -16.466 1.00 84.94 102 PRO A N 1
ATOM 779 C CA . PRO A 1 102 ? 39.857 16.731 -16.168 1.00 84.94 102 PRO A CA 1
ATOM 780 C C . PRO A 1 102 ? 41.077 15.803 -16.166 1.00 84.94 102 PRO A C 1
ATOM 782 O O . PRO A 1 102 ? 41.880 15.840 -17.096 1.00 84.94 102 PRO A O 1
ATOM 785 N N . THR A 1 103 ? 41.181 14.940 -15.157 1.00 87.19 103 THR A N 1
ATOM 786 C CA . THR A 1 103 ? 42.187 13.870 -15.112 1.00 87.19 103 THR A CA 1
ATOM 787 C C . THR A 1 103 ? 41.682 12.623 -15.849 1.00 87.19 103 THR A C 1
ATOM 789 O O . THR A 1 103 ? 40.478 12.384 -15.911 1.00 87.19 103 THR A O 1
ATOM 792 N N . GLU A 1 104 ? 42.598 11.796 -16.362 1.00 85.94 104 GLU A N 1
ATOM 793 C CA . GLU A 1 104 ? 42.305 10.471 -16.946 1.00 85.94 104 GLU A CA 1
ATOM 794 C C . GLU A 1 104 ? 42.127 9.353 -15.893 1.00 85.94 104 GLU A C 1
ATOM 796 O O . GLU A 1 104 ? 42.042 8.177 -16.238 1.00 85.94 104 GLU A O 1
ATOM 801 N N . GLU A 1 105 ? 42.092 9.698 -14.603 1.00 87.81 105 GLU A N 1
ATOM 802 C CA . GLU A 1 105 ? 41.864 8.740 -13.517 1.00 87.81 105 GLU A CA 1
ATOM 803 C C . GLU A 1 105 ? 40.464 8.118 -13.597 1.00 87.81 105 GLU A C 1
ATOM 805 O O . GLU A 1 105 ? 39.490 8.775 -13.980 1.00 87.81 105 GLU A O 1
ATOM 810 N N . GLU A 1 106 ? 40.354 6.846 -13.200 1.00 84.62 106 GLU A N 1
ATOM 811 C CA . GLU A 1 106 ? 39.057 6.175 -13.130 1.00 84.62 106 GLU A CA 1
ATOM 812 C C . GLU A 1 106 ? 38.133 6.907 -12.137 1.00 84.62 106 GLU A C 1
ATOM 814 O O . GLU A 1 106 ? 38.532 7.162 -10.994 1.00 84.62 106 GLU A O 1
ATOM 819 N N . PRO A 1 107 ? 36.894 7.257 -12.536 1.00 86.75 107 PRO A N 1
ATOM 820 C CA . PRO A 1 107 ? 35.951 7.904 -11.636 1.00 86.75 107 PRO A CA 1
ATOM 821 C C . PRO A 1 107 ? 35.652 7.034 -10.412 1.00 86.75 107 PRO A C 1
ATOM 823 O O . PRO A 1 107 ? 35.366 5.845 -10.535 1.00 86.75 107 PRO A O 1
ATOM 826 N N . GLY A 1 108 ? 35.646 7.641 -9.224 1.00 87.75 108 GLY A N 1
ATOM 827 C CA . GLY A 1 108 ? 35.187 6.962 -8.014 1.00 87.75 108 GLY A CA 1
ATOM 828 C C . GLY A 1 108 ? 33.692 6.628 -8.079 1.00 87.75 108 GLY A C 1
ATOM 829 O O . GLY A 1 108 ? 32.881 7.439 -8.529 1.00 87.75 108 GLY A O 1
ATOM 830 N N . GLU A 1 109 ? 33.313 5.452 -7.584 1.00 89.94 109 GLU A N 1
ATOM 831 C CA . GLU A 1 109 ? 31.918 5.010 -7.545 1.00 89.94 109 GLU A CA 1
ATOM 832 C C . GLU A 1 109 ? 31.217 5.448 -6.250 1.00 89.94 109 GLU A C 1
ATOM 834 O O . GLU A 1 109 ? 31.761 5.340 -5.147 1.00 89.94 109 GLU A O 1
ATOM 839 N N . HIS A 1 110 ? 29.969 5.912 -6.366 1.00 91.00 110 HIS A N 1
ATOM 840 C CA . HIS A 1 110 ? 29.122 6.223 -5.217 1.00 91.00 110 HIS A CA 1
ATOM 841 C C . HIS A 1 110 ? 27.705 5.683 -5.418 1.00 91.00 110 HIS A C 1
ATOM 843 O O . HIS A 1 110 ? 27.006 6.057 -6.359 1.00 91.00 110 HIS A O 1
ATOM 849 N N . PHE A 1 111 ? 27.268 4.821 -4.500 1.00 92.44 111 PHE A N 1
ATOM 850 C CA . PHE A 1 111 ? 25.976 4.146 -4.575 1.00 92.44 111 PHE A CA 1
ATOM 851 C C . PHE A 1 111 ? 24.942 4.833 -3.683 1.00 92.44 111 PHE A C 1
ATOM 853 O O . PHE A 1 111 ? 25.164 5.017 -2.485 1.00 92.44 111 PHE A O 1
ATOM 860 N N . VAL A 1 112 ? 23.777 5.143 -4.254 1.00 91.44 112 VAL A N 1
ATOM 861 C CA . VAL A 1 112 ? 22.619 5.681 -3.531 1.00 91.44 112 VAL A CA 1
ATOM 862 C C . VAL A 1 112 ? 21.402 4.816 -3.838 1.00 91.44 112 VAL A C 1
ATOM 864 O O . VAL A 1 112 ? 20.987 4.703 -4.989 1.00 91.44 112 VAL A O 1
ATOM 867 N N . GLU A 1 113 ? 20.815 4.212 -2.806 1.00 91.56 113 GLU A N 1
ATOM 868 C CA . GLU A 1 113 ? 19.526 3.527 -2.928 1.00 91.56 113 GLU A CA 1
ATOM 869 C C . GLU A 1 113 ? 18.387 4.530 -2.776 1.00 91.56 113 GLU A C 1
ATOM 871 O O . GLU A 1 113 ? 18.223 5.148 -1.724 1.00 91.56 113 GLU A O 1
ATOM 876 N N . GLU A 1 114 ? 17.586 4.660 -3.830 1.00 91.94 114 GLU A N 1
ATOM 877 C CA . GLU A 1 114 ? 16.447 5.571 -3.887 1.00 91.94 114 GLU A CA 1
ATOM 878 C C . GLU A 1 114 ? 15.122 4.800 -3.944 1.00 91.94 114 GLU A C 1
ATOM 880 O O . GLU A 1 114 ? 15.006 3.740 -4.566 1.00 91.94 114 GLU A O 1
ATOM 885 N N . LEU A 1 115 ? 14.084 5.351 -3.316 1.00 90.31 115 LEU A N 1
ATOM 886 C CA . LEU A 1 115 ? 12.746 4.784 -3.339 1.00 90.31 115 LEU A CA 1
ATOM 887 C C . LEU A 1 115 ? 12.011 5.206 -4.614 1.00 90.31 115 LEU A C 1
ATOM 889 O O . LEU A 1 115 ? 11.524 6.329 -4.717 1.00 90.31 115 LEU A O 1
ATOM 893 N N . ILE A 1 116 ? 11.820 4.274 -5.550 1.00 88.44 116 ILE A N 1
ATOM 894 C CA . ILE A 1 116 ? 10.978 4.499 -6.734 1.00 88.44 116 ILE A CA 1
ATOM 895 C C . ILE A 1 116 ? 9.495 4.349 -6.336 1.00 88.44 116 ILE A C 1
ATOM 897 O O . ILE A 1 116 ? 9.058 3.236 -6.024 1.00 88.44 116 ILE A O 1
ATOM 901 N N . PRO A 1 117 ? 8.672 5.420 -6.341 1.00 82.44 117 PRO A N 1
ATOM 902 C CA . PRO A 1 117 ? 7.282 5.311 -5.913 1.00 82.44 117 PRO A CA 1
ATOM 903 C C . PRO A 1 117 ? 6.461 4.468 -6.897 1.00 82.44 117 PRO A C 1
ATOM 905 O O . PRO A 1 117 ? 6.434 4.737 -8.100 1.00 82.44 117 PRO A O 1
ATOM 908 N N . ALA A 1 118 ? 5.734 3.475 -6.383 1.00 86.12 118 ALA A N 1
ATOM 909 C CA . ALA A 1 118 ? 4.766 2.730 -7.181 1.00 86.12 118 ALA A CA 1
ATOM 910 C C . ALA A 1 118 ? 3.677 3.671 -7.736 1.00 86.12 118 ALA A C 1
ATOM 912 O O . ALA A 1 118 ? 3.214 4.577 -7.041 1.00 86.12 118 ALA A O 1
ATOM 913 N N . ARG A 1 119 ? 3.246 3.438 -8.982 1.00 91.62 119 ARG A N 1
ATOM 914 C CA . ARG A 1 119 ? 2.189 4.204 -9.666 1.00 91.62 119 ARG A CA 1
ATOM 915 C 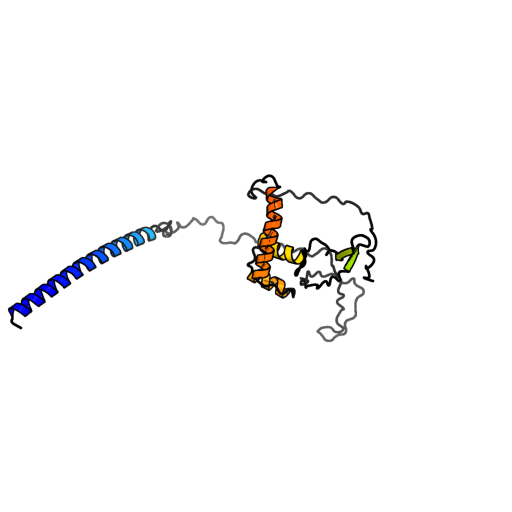C . ARG A 1 119 ? 1.112 3.279 -10.223 1.00 91.62 119 ARG A C 1
ATOM 917 O O . ARG A 1 119 ? 1.414 2.154 -10.618 1.00 91.62 119 ARG A O 1
ATOM 924 N N . LYS A 1 120 ? -0.137 3.751 -10.303 1.00 93.62 120 LYS A N 1
ATOM 925 C CA . LYS A 1 120 ? -1.210 2.990 -10.963 1.00 93.62 120 LYS A CA 1
ATOM 926 C C . LYS A 1 120 ? -0.955 2.835 -12.466 1.00 93.62 120 LYS A C 1
ATOM 928 O O . LYS A 1 120 ? -0.529 3.771 -13.138 1.00 93.62 120 LYS A O 1
ATOM 933 N N . GLU A 1 121 ? -1.332 1.678 -12.993 1.00 93.00 121 GLU A N 1
ATOM 934 C CA . GLU A 1 121 ? -1.446 1.405 -14.425 1.00 93.00 121 GLU A CA 1
ATOM 935 C C . GLU A 1 121 ? -2.914 1.102 -14.753 1.00 93.00 121 GLU A C 1
ATOM 937 O O . GLU A 1 121 ? -3.576 0.342 -14.042 1.00 93.00 121 GLU A O 1
ATOM 942 N N . VAL A 1 122 ? -3.446 1.713 -15.815 1.00 92.69 122 VAL A N 1
ATOM 943 C CA . VAL A 1 122 ? -4.832 1.497 -16.254 1.00 92.69 122 VAL A CA 1
ATOM 944 C C . VAL A 1 122 ? -4.834 0.607 -17.489 1.00 92.69 122 VAL A C 1
ATOM 946 O O . VAL A 1 122 ? -4.534 1.054 -18.593 1.00 92.69 122 VAL A O 1
ATOM 949 N N . ILE A 1 123 ? -5.227 -0.653 -17.306 1.00 91.62 123 ILE A N 1
ATOM 950 C CA . ILE A 1 123 ? -5.302 -1.640 -18.386 1.00 91.62 123 ILE A CA 1
ATOM 951 C C . ILE A 1 123 ? -6.730 -1.676 -18.942 1.00 91.62 123 ILE A C 1
ATOM 953 O O . ILE A 1 123 ? -7.686 -1.977 -18.224 1.00 91.62 123 ILE A O 1
ATOM 957 N N . ARG A 1 124 ? -6.889 -1.389 -20.240 1.00 91.81 124 ARG A N 1
ATOM 958 C CA . ARG A 1 124 ? -8.179 -1.465 -20.943 1.00 91.81 124 ARG A CA 1
ATOM 959 C C . ARG A 1 124 ? -8.307 -2.793 -21.688 1.00 91.81 124 ARG A C 1
ATOM 961 O O . ARG A 1 124 ? -7.737 -2.959 -22.761 1.00 91.81 124 ARG A O 1
ATOM 968 N N . PHE A 1 125 ? -9.142 -3.696 -21.179 1.00 90.31 125 PHE A N 1
ATOM 969 C CA . PHE A 1 125 ? -9.494 -4.929 -21.886 1.00 90.31 125 PHE A CA 1
ATOM 970 C C . PHE A 1 125 ? -10.603 -4.678 -22.917 1.00 90.31 125 PHE A C 1
ATOM 972 O O . PHE A 1 125 ? -11.745 -4.389 -22.555 1.00 90.31 125 PHE A O 1
ATOM 979 N N . ARG A 1 126 ? -10.284 -4.812 -24.209 1.00 91.44 126 ARG A N 1
ATOM 980 C CA . ARG A 1 126 ? -11.271 -4.819 -25.301 1.00 91.44 126 ARG A CA 1
ATOM 981 C C . ARG A 1 126 ? -11.694 -6.260 -25.569 1.00 91.44 126 ARG A C 1
ATOM 983 O O . ARG A 1 126 ? -10.943 -7.032 -26.149 1.00 91.44 126 ARG A O 1
ATOM 990 N N . ARG A 1 127 ? -12.873 -6.637 -25.077 1.00 89.88 127 ARG A N 1
ATOM 991 C CA . ARG A 1 127 ? -13.372 -8.017 -25.153 1.00 89.88 127 ARG A CA 1
ATOM 992 C C . ARG A 1 127 ? -14.128 -8.219 -26.460 1.00 89.88 127 ARG A C 1
ATOM 994 O O . ARG A 1 127 ? -15.174 -7.598 -26.648 1.00 89.88 127 ARG A O 1
ATOM 1001 N N . CYS A 1 128 ? -13.629 -9.097 -27.327 1.00 92.94 128 CYS A N 1
ATOM 1002 C CA . CYS A 1 128 ? -14.349 -9.443 -28.548 1.00 92.94 128 CYS A CA 1
ATOM 1003 C C . CYS A 1 128 ? -15.620 -10.253 -28.206 1.00 92.94 128 CYS A C 1
ATOM 1005 O O . CYS A 1 128 ? -15.660 -11.011 -27.226 1.00 92.94 128 CYS A O 1
ATOM 1007 N N . ARG A 1 129 ? -16.669 -10.069 -29.013 1.00 94.06 129 ARG A N 1
ATOM 1008 C CA . ARG A 1 129 ? -17.941 -10.802 -28.943 1.00 94.06 129 ARG A CA 1
ATOM 1009 C C . ARG A 1 129 ? -18.095 -11.640 -30.204 1.00 94.06 129 ARG A C 1
ATOM 1011 O O . ARG A 1 129 ? -17.728 -11.188 -31.279 1.00 94.06 129 ARG A O 1
ATOM 1018 N N . GLY A 1 130 ? -18.673 -12.825 -30.073 1.00 94.19 130 GLY A N 1
ATOM 1019 C CA . GLY A 1 130 ? -18.993 -13.708 -31.189 1.00 94.19 130 GLY A CA 1
ATOM 1020 C C . GLY A 1 130 ? -20.315 -14.432 -30.967 1.00 94.19 130 GLY A C 1
ATOM 1021 O O . GLY A 1 130 ? -20.962 -14.277 -29.928 1.00 94.19 130 GLY A O 1
ATOM 1022 N N . ARG A 1 131 ? -20.721 -15.238 -31.946 1.00 95.69 131 ARG A N 1
ATOM 1023 C CA . ARG A 1 131 ? -21.828 -16.191 -31.810 1.00 95.69 131 ARG A CA 1
ATOM 1024 C C . ARG A 1 131 ? -21.361 -17.565 -32.258 1.00 95.69 131 ARG A C 1
ATOM 1026 O O . ARG A 1 131 ? -20.642 -17.670 -33.250 1.00 95.69 131 ARG A O 1
ATOM 1033 N N . CYS A 1 132 ? -21.777 -18.606 -31.545 1.00 93.62 132 CYS A N 1
ATOM 1034 C CA . CYS A 1 132 ? -21.578 -19.977 -32.002 1.00 93.62 132 CYS A CA 1
ATOM 1035 C C . CYS A 1 132 ? -22.282 -20.169 -33.356 1.00 93.62 132 CYS A C 1
ATOM 1037 O O . CYS A 1 132 ? -23.399 -19.683 -33.552 1.00 93.62 132 CYS A O 1
ATOM 1039 N N . ARG A 1 133 ? -21.640 -20.860 -34.302 1.00 94.75 133 ARG A N 1
ATOM 1040 C CA . ARG A 1 133 ? -22.229 -21.091 -35.628 1.00 94.75 133 ARG A CA 1
ATOM 1041 C C . ARG A 1 133 ? -23.447 -22.011 -35.557 1.00 94.75 133 ARG A C 1
ATOM 1043 O O . ARG A 1 133 ? -24.414 -21.735 -36.270 1.00 94.75 133 ARG A O 1
ATOM 1050 N N . ASP A 1 134 ? -23.412 -22.990 -34.659 1.00 94.81 134 ASP A N 1
ATOM 1051 C CA . ASP A 1 134 ? -24.395 -24.070 -34.565 1.00 94.81 134 ASP A CA 1
ATOM 1052 C C . ASP A 1 134 ? -25.586 -23.675 -33.686 1.00 94.81 134 ASP A C 1
ATOM 1054 O O . ASP A 1 134 ? -26.714 -23.606 -34.163 1.00 94.81 134 ASP A O 1
ATOM 1058 N N . CYS A 1 135 ? -25.346 -23.303 -32.422 1.00 94.75 135 CYS A N 1
ATOM 1059 C CA . CYS A 1 135 ? -26.424 -22.977 -31.477 1.00 94.75 135 CYS A CA 1
ATOM 1060 C C . CYS A 1 135 ? -26.789 -21.484 -31.410 1.00 94.75 135 CYS A C 1
ATOM 1062 O O . CYS A 1 135 ? -27.661 -21.096 -30.637 1.00 94.75 135 CYS A O 1
ATOM 1064 N N . LYS A 1 136 ? -26.097 -20.619 -32.169 1.00 94.38 136 LYS A N 1
ATOM 1065 C CA . LYS A 1 136 ? -26.252 -19.146 -32.170 1.00 94.38 136 LYS A CA 1
ATOM 1066 C C . LYS A 1 136 ? -26.044 -18.447 -30.817 1.00 94.38 136 LYS A C 1
ATOM 1068 O O . LYS A 1 136 ? -26.206 -17.227 -30.748 1.00 94.38 136 LYS A O 1
ATOM 1073 N N . ALA A 1 137 ? -25.620 -19.167 -29.776 1.00 95.00 137 ALA A N 1
ATOM 1074 C CA . ALA A 1 137 ? -25.347 -18.600 -28.459 1.00 95.00 137 ALA A CA 1
ATOM 1075 C C . ALA A 1 137 ? -24.274 -17.505 -28.532 1.00 95.00 137 ALA A C 1
ATOM 1077 O O . ALA A 1 137 ? -23.270 -17.644 -29.239 1.00 95.00 137 ALA A O 1
ATOM 1078 N N . ALA A 1 138 ? -24.487 -16.413 -27.797 1.00 94.12 138 ALA A N 1
ATOM 1079 C CA . ALA A 1 138 ? -23.535 -15.315 -27.717 1.00 94.12 138 ALA A CA 1
ATOM 1080 C C . ALA A 1 138 ? -22.333 -15.713 -26.851 1.00 94.12 138 ALA A C 1
ATOM 1082 O O . ALA A 1 138 ? -22.491 -16.163 -25.719 1.00 94.12 138 ALA A O 1
ATOM 1083 N N . VAL A 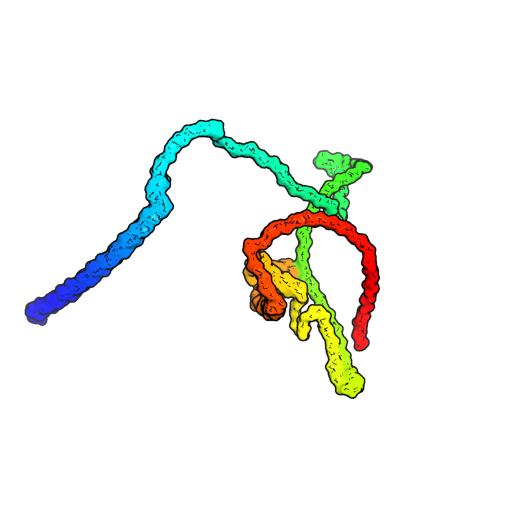1 139 ? -21.128 -15.502 -27.375 1.00 91.50 139 VAL A N 1
ATOM 1084 C CA . VAL A 1 139 ? -19.869 -15.761 -26.675 1.00 91.50 139 VAL A CA 1
ATOM 1085 C C . VAL A 1 139 ? -19.156 -14.434 -26.460 1.00 91.50 139 VAL A C 1
ATOM 1087 O O . VAL A 1 139 ? -18.998 -13.637 -27.384 1.00 91.50 139 VAL A O 1
ATOM 1090 N N . LEU A 1 140 ? -18.716 -14.188 -25.231 1.00 90.88 140 LEU A N 1
ATOM 1091 C CA . LEU A 1 140 ? -17.924 -13.019 -24.868 1.00 90.88 140 LEU A CA 1
ATOM 1092 C C . LEU A 1 140 ? -16.572 -13.499 -24.350 1.00 90.88 140 LEU A C 1
ATOM 1094 O O . LEU A 1 140 ? -16.530 -14.290 -23.409 1.00 90.88 140 LEU A O 1
ATOM 1098 N N . ALA A 1 141 ? -15.481 -12.990 -24.927 1.00 89.06 141 ALA A N 1
ATOM 1099 C CA . ALA A 1 141 ? -14.137 -13.375 -24.507 1.00 89.06 141 ALA A CA 1
ATOM 1100 C C . ALA A 1 141 ? -13.958 -13.177 -22.982 1.00 89.06 141 ALA A C 1
ATOM 1102 O O . ALA A 1 141 ? -14.347 -12.119 -22.453 1.00 89.06 141 ALA A O 1
ATOM 1103 N N . PRO A 1 142 ? -13.422 -14.171 -22.250 1.00 86.25 142 PRO A N 1
ATOM 1104 C CA . PRO A 1 142 ? -13.204 -14.059 -20.812 1.00 86.25 142 PRO A CA 1
ATOM 1105 C C . PRO A 1 142 ? -12.096 -13.043 -20.503 1.00 86.25 142 PRO A C 1
ATOM 1107 O O . PRO A 1 142 ? -11.248 -12.743 -21.341 1.00 86.25 142 PRO A O 1
ATOM 1110 N N . LEU A 1 143 ? -12.113 -12.488 -19.290 1.00 86.94 143 LEU A N 1
ATOM 1111 C CA . LEU A 1 143 ? -11.015 -11.653 -18.803 1.00 86.94 143 LEU A CA 1
ATOM 1112 C C . LEU A 1 143 ? -9.846 -12.533 -18.332 1.00 86.94 143 LEU A C 1
ATOM 1114 O O . LEU A 1 143 ? -10.086 -13.619 -17.799 1.00 86.94 143 LEU A O 1
ATOM 1118 N N . PRO A 1 144 ? -8.593 -12.076 -18.485 1.00 82.00 144 PRO A N 1
ATOM 1119 C CA . PRO A 1 144 ? -7.437 -12.830 -18.019 1.00 82.00 144 PRO A CA 1
ATOM 1120 C C . PRO A 1 144 ? -7.362 -12.877 -16.487 1.00 82.00 144 PRO A C 1
ATOM 1122 O O . PRO A 1 144 ? -7.835 -11.978 -15.791 1.00 82.00 144 PRO A O 1
ATOM 1125 N N . GLY A 1 145 ? -6.704 -13.913 -15.961 1.00 69.75 145 GLY A N 1
ATOM 1126 C CA . GLY A 1 145 ? -6.167 -13.912 -14.597 1.00 69.75 145 GLY A CA 1
ATOM 1127 C C . GLY A 1 145 ? -7.195 -13.893 -13.465 1.00 69.75 145 GLY A C 1
ATOM 1128 O O . GLY A 1 145 ? -6.963 -13.222 -12.466 1.00 69.75 145 GLY A O 1
ATOM 1129 N N . GLY A 1 146 ? -8.332 -14.583 -13.608 1.00 69.44 146 GLY A N 1
ATOM 1130 C CA . GLY A 1 146 ? -9.273 -14.774 -12.493 1.00 69.44 146 GLY A CA 1
ATOM 1131 C C . GLY A 1 146 ? -9.893 -13.480 -11.952 1.00 69.44 146 GLY A C 1
ATOM 1132 O O . GLY A 1 146 ? -10.432 -13.471 -10.852 1.00 69.44 146 GLY A O 1
ATOM 1133 N N . LEU A 1 147 ? -9.855 -12.387 -12.723 1.00 76.06 147 LEU A N 1
ATOM 1134 C CA . LEU A 1 147 ? -10.369 -11.069 -12.338 1.00 76.06 147 LEU A CA 1
ATOM 1135 C C . LEU A 1 147 ? -11.888 -11.041 -12.034 1.00 76.06 147 LEU A C 1
ATOM 1137 O O . LEU A 1 147 ? -12.423 -10.020 -11.597 1.00 76.06 147 LEU A O 1
ATOM 1141 N N . GLY A 1 148 ? -12.595 -12.151 -12.249 1.00 73.56 148 GLY A N 1
ATOM 1142 C CA . GLY A 1 148 ? -14.035 -12.258 -12.068 1.00 73.56 148 GLY A CA 1
ATOM 1143 C C . GLY A 1 148 ? -14.830 -11.538 -13.168 1.00 73.56 148 GLY A C 1
ATOM 1144 O O . GLY A 1 148 ? -14.265 -11.074 -14.162 1.00 73.56 148 GLY A O 1
ATOM 1145 N N . PRO A 1 149 ? -16.162 -11.445 -13.020 1.00 70.38 149 PRO A N 1
ATOM 1146 C CA . PRO A 1 149 ? -17.047 -10.967 -14.085 1.00 70.38 149 PRO A CA 1
ATOM 1147 C C . PRO A 1 149 ? -16.960 -9.452 -14.343 1.00 70.38 149 PRO A C 1
ATOM 1149 O O . PRO A 1 149 ? -17.170 -9.012 -15.474 1.00 70.38 149 PRO A O 1
ATOM 1152 N N . SER A 1 150 ? -16.641 -8.647 -13.321 1.00 76.19 150 SER A N 1
ATOM 1153 C CA . SER A 1 150 ? -16.560 -7.179 -13.421 1.00 76.19 150 SER A CA 1
ATOM 1154 C C . SER A 1 150 ? -15.516 -6.583 -12.453 1.00 76.19 150 SER A C 1
ATOM 1156 O O . SER A 1 150 ? -15.875 -5.874 -11.503 1.00 76.19 150 SER A O 1
ATOM 1158 N N . PRO A 1 151 ? -14.213 -6.838 -12.665 1.00 83.00 151 PRO A N 1
ATOM 1159 C CA . PRO A 1 151 ? -13.151 -6.236 -11.862 1.00 83.00 151 PRO A CA 1
ATOM 1160 C C . PRO A 1 151 ? -13.117 -4.712 -12.020 1.00 83.00 151 PRO A C 1
ATOM 1162 O O . PRO A 1 151 ? -13.159 -4.183 -13.130 1.00 83.00 151 PRO A O 1
ATOM 1165 N N . LYS A 1 152 ? -12.968 -3.994 -10.904 1.00 88.31 152 LYS A N 1
ATOM 1166 C CA . LYS A 1 152 ? -12.570 -2.571 -10.901 1.00 88.31 152 LYS A CA 1
ATOM 1167 C C . LYS A 1 152 ? -11.109 -2.370 -10.498 1.00 88.31 152 LYS A C 1
ATOM 1169 O O . LYS A 1 152 ? -10.528 -1.335 -10.795 1.00 88.31 152 LYS A O 1
ATOM 1174 N N . LEU A 1 153 ? -10.523 -3.369 -9.843 1.00 90.50 153 LEU A N 1
ATOM 1175 C CA . LEU A 1 153 ? -9.149 -3.376 -9.358 1.00 90.50 153 LEU A CA 1
ATOM 1176 C C . LEU A 1 153 ? -8.473 -4.666 -9.806 1.00 90.50 153 LEU A C 1
ATOM 1178 O O . LEU A 1 153 ? -9.080 -5.735 -9.731 1.00 90.50 153 LEU A O 1
ATOM 1182 N N . GLY A 1 154 ? -7.225 -4.562 -10.258 1.00 90.12 154 GLY A N 1
ATOM 1183 C CA . GLY A 1 154 ? -6.429 -5.723 -10.647 1.00 90.12 154 GLY A CA 1
ATOM 1184 C C . GLY A 1 154 ? -6.088 -6.620 -9.455 1.00 90.12 154 GLY A C 1
ATOM 1185 O O . GLY A 1 154 ? -6.027 -6.148 -8.320 1.00 90.12 154 GLY A O 1
ATOM 1186 N N . VAL A 1 155 ? -5.815 -7.902 -9.717 1.00 89.62 155 VAL A N 1
ATOM 1187 C CA . VAL A 1 155 ? -5.480 -8.892 -8.674 1.00 89.62 155 VAL A CA 1
ATOM 1188 C C . VAL A 1 155 ? -4.270 -8.456 -7.844 1.00 89.62 155 VAL A C 1
ATOM 1190 O O . VAL A 1 155 ? -4.305 -8.566 -6.625 1.00 89.62 155 VAL A O 1
ATOM 1193 N N . ARG A 1 156 ? -3.241 -7.870 -8.476 1.00 91.25 156 ARG A N 1
ATOM 1194 C CA . ARG A 1 156 ? -2.057 -7.343 -7.770 1.00 91.25 156 ARG A CA 1
ATOM 1195 C C . ARG A 1 156 ? -2.420 -6.263 -6.746 1.00 91.25 156 ARG A C 1
ATOM 1197 O O . ARG A 1 156 ? -1.986 -6.338 -5.607 1.00 91.25 156 ARG A O 1
ATOM 1204 N N . ALA A 1 157 ? -3.270 -5.306 -7.124 1.00 92.69 157 ALA A N 1
ATOM 1205 C CA . ALA A 1 157 ? -3.719 -4.257 -6.208 1.00 92.69 157 ALA A CA 1
ATOM 1206 C C . ALA A 1 157 ? -4.563 -4.828 -5.057 1.00 92.69 157 ALA A C 1
ATOM 1208 O O . ALA A 1 157 ? -4.450 -4.378 -3.923 1.00 92.69 157 ALA A O 1
ATOM 1209 N N . GLN A 1 158 ? -5.397 -5.836 -5.332 1.00 92.50 158 GLN A N 1
ATOM 1210 C CA . GLN A 1 158 ? -6.171 -6.516 -4.291 1.00 92.50 158 GLN A CA 1
ATOM 1211 C C . GLN A 1 158 ? -5.267 -7.281 -3.314 1.00 92.50 158 GLN A C 1
ATOM 1213 O O . GLN A 1 158 ? -5.482 -7.198 -2.107 1.00 92.50 158 GLN A O 1
ATOM 1218 N N . ALA A 1 159 ? -4.244 -7.977 -3.815 1.00 92.69 159 ALA A N 1
ATOM 1219 C CA . ALA A 1 159 ? -3.269 -8.690 -2.993 1.00 92.69 159 ALA A CA 1
ATOM 1220 C C . ALA A 1 159 ? -2.475 -7.732 -2.093 1.00 92.69 159 ALA A C 1
ATOM 1222 O O . ALA A 1 159 ? -2.378 -7.971 -0.893 1.00 92.69 159 ALA A O 1
ATOM 1223 N N . GLU A 1 160 ? -2.010 -6.606 -2.637 1.00 94.62 160 GLU A N 1
ATOM 1224 C CA . GLU A 1 160 ? -1.320 -5.564 -1.870 1.00 94.62 160 GLU A CA 1
ATOM 1225 C C . GLU A 1 160 ? -2.225 -4.991 -0.762 1.00 94.62 160 GLU A C 1
ATOM 1227 O O . GLU A 1 160 ? -1.811 -4.820 0.384 1.00 94.62 160 GLU A O 1
ATOM 1232 N N . ILE A 1 161 ? -3.512 -4.761 -1.057 1.00 95.25 161 ILE A N 1
ATOM 1233 C CA . ILE A 1 161 ? -4.496 -4.345 -0.046 1.00 95.25 161 ILE A CA 1
ATOM 1234 C C . ILE A 1 161 ? -4.589 -5.376 1.087 1.00 95.25 161 ILE A C 1
ATOM 1236 O O . ILE A 1 161 ? -4.588 -4.992 2.258 1.00 95.25 161 ILE A O 1
ATOM 1240 N N . VAL A 1 162 ? -4.652 -6.669 0.764 1.00 95.25 162 VAL A N 1
ATOM 1241 C CA . VAL A 1 162 ? -4.675 -7.733 1.777 1.00 95.25 162 VAL A CA 1
ATOM 1242 C C . VAL A 1 162 ? -3.388 -7.708 2.598 1.00 95.25 162 VAL A C 1
ATOM 1244 O O . VAL A 1 162 ? -3.471 -7.640 3.821 1.00 95.25 162 VAL A O 1
ATOM 1247 N N . GLN A 1 163 ? -2.223 -7.653 1.949 1.00 95.38 163 GLN A N 1
ATOM 1248 C CA . GLN A 1 163 ? -0.916 -7.656 2.604 1.00 95.38 163 GLN A CA 1
ATOM 1249 C C . GLN A 1 163 ? -0.742 -6.478 3.568 1.00 95.38 163 GLN A C 1
ATOM 1251 O O . GLN A 1 163 ? -0.334 -6.658 4.718 1.00 95.38 163 GLN A O 1
ATOM 1256 N N . THR A 1 164 ? -1.136 -5.271 3.151 1.00 95.12 164 THR A N 1
ATOM 1257 C CA . THR A 1 164 ? -1.077 -4.090 4.024 1.00 95.12 164 THR A CA 1
ATOM 1258 C C . THR A 1 164 ? -1.899 -4.267 5.298 1.00 95.12 164 THR A C 1
ATOM 1260 O O . THR A 1 164 ? -1.540 -3.726 6.345 1.00 95.12 164 THR A O 1
ATOM 1263 N N . LYS A 1 165 ? -2.985 -5.047 5.240 1.00 92.88 165 LYS A N 1
ATOM 1264 C CA . LYS A 1 165 ? -3.826 -5.326 6.399 1.00 92.88 165 LYS A CA 1
ATOM 1265 C C . LYS A 1 165 ? -3.311 -6.496 7.239 1.00 92.88 165 LYS A C 1
ATOM 1267 O O . LYS A 1 165 ? -3.310 -6.383 8.463 1.00 92.88 165 LYS A O 1
ATOM 1272 N N . SER A 1 166 ? -2.924 -7.602 6.606 1.00 90.25 166 SER A N 1
ATOM 1273 C CA . SER A 1 166 ? -2.572 -8.857 7.279 1.00 90.25 166 SER A CA 1
ATOM 1274 C C . SER A 1 166 ? -1.133 -8.901 7.782 1.00 90.25 166 SER A C 1
ATOM 1276 O O . SER A 1 166 ? -0.884 -9.485 8.832 1.00 90.25 166 SER A O 1
ATOM 1278 N N . GLU A 1 167 ? -0.192 -8.299 7.054 1.00 93.00 167 GLU A N 1
ATOM 1279 C CA . GLU A 1 167 ? 1.239 -8.338 7.381 1.00 93.00 167 GLU A CA 1
ATOM 1280 C C . GLU A 1 167 ? 1.717 -7.027 8.000 1.00 93.00 167 GLU A C 1
ATOM 1282 O O . GLU A 1 167 ? 2.396 -7.045 9.022 1.00 93.00 167 GLU A O 1
ATOM 1287 N N . LEU A 1 168 ? 1.319 -5.887 7.425 1.00 93.75 168 LEU A N 1
ATOM 1288 C CA . LEU A 1 168 ? 1.758 -4.566 7.898 1.00 93.75 168 LEU A CA 1
ATOM 1289 C C . LEU A 1 168 ? 0.839 -3.961 8.972 1.00 93.75 168 LEU A C 1
ATOM 1291 O O . LEU A 1 168 ? 1.176 -2.942 9.572 1.00 93.75 168 LEU A O 1
ATOM 1295 N N . GLY A 1 169 ? -0.330 -4.563 9.218 1.00 94.00 169 GLY A N 1
ATOM 1296 C CA . GLY A 1 169 ? -1.254 -4.141 10.275 1.00 94.00 169 GLY A CA 1
ATOM 1297 C C . GLY A 1 169 ? -1.897 -2.765 10.063 1.00 94.00 169 GLY A C 1
ATOM 1298 O O . GLY A 1 169 ? -2.414 -2.180 11.016 1.00 94.00 169 GLY A O 1
ATOM 1299 N N . LEU A 1 170 ? -1.900 -2.235 8.836 1.00 96.31 170 LEU A N 1
ATOM 1300 C CA . LEU A 1 170 ? -2.412 -0.895 8.559 1.00 96.31 170 LEU A CA 1
ATOM 1301 C C . LEU A 1 170 ? -3.930 -0.793 8.796 1.00 96.31 170 LEU A C 1
ATOM 1303 O O . LEU A 1 170 ? -4.720 -1.728 8.600 1.00 96.31 170 LEU A O 1
ATOM 1307 N N . THR A 1 171 ? -4.367 0.387 9.232 1.00 96.62 171 THR A N 1
ATOM 1308 C CA . THR A 1 171 ? -5.792 0.738 9.280 1.00 96.62 171 THR A CA 1
ATOM 1309 C C . THR A 1 171 ? -6.329 0.988 7.869 1.00 96.62 171 THR A C 1
ATOM 1311 O O . THR A 1 171 ? -5.590 1.402 6.980 1.00 96.62 171 THR A O 1
ATOM 1314 N N . LEU A 1 172 ? -7.646 0.849 7.666 1.00 96.44 172 LEU A N 1
ATOM 1315 C CA . LEU A 1 172 ? -8.273 1.126 6.361 1.00 96.44 172 LEU A CA 1
ATOM 1316 C C . LEU A 1 172 ? -7.981 2.551 5.853 1.00 96.44 172 LEU A C 1
ATOM 1318 O O . LEU A 1 172 ? -7.886 2.777 4.649 1.00 96.44 172 LEU A O 1
ATOM 1322 N N . GLY A 1 173 ? -7.843 3.519 6.767 1.00 96.81 173 GLY A N 1
ATOM 1323 C CA . GLY A 1 173 ? -7.485 4.896 6.427 1.00 96.81 173 GLY A CA 1
ATOM 1324 C C . GLY A 1 173 ? -6.029 5.042 5.976 1.00 96.81 173 GLY A C 1
ATOM 1325 O O . GLY A 1 173 ? -5.765 5.753 5.012 1.00 96.81 173 GLY A O 1
ATOM 1326 N N . GLN A 1 174 ? -5.093 4.351 6.631 1.00 96.81 174 GLN A N 1
ATOM 1327 C CA . GLN A 1 174 ? -3.683 4.331 6.226 1.00 96.81 174 GLN A CA 1
ATOM 1328 C C . GLN A 1 174 ? -3.495 3.608 4.893 1.00 96.81 174 GLN A C 1
ATOM 1330 O O . GLN A 1 174 ? -2.817 4.138 4.019 1.00 96.81 174 GLN A O 1
ATOM 1335 N N . THR A 1 175 ? -4.156 2.462 4.702 1.00 96.38 175 THR A N 1
ATOM 1336 C CA . THR A 1 175 ? -4.168 1.750 3.419 1.00 96.38 175 THR A CA 1
ATOM 1337 C C . THR A 1 175 ? -4.679 2.664 2.308 1.00 96.38 175 THR A C 1
ATOM 1339 O O . THR A 1 175 ? -4.012 2.820 1.293 1.00 96.38 175 THR A O 1
ATOM 1342 N N . LYS A 1 176 ? -5.806 3.358 2.520 1.00 96.62 176 LYS A N 1
ATOM 1343 C CA . LYS A 1 176 ? -6.318 4.348 1.561 1.00 96.62 176 LYS A CA 1
ATOM 1344 C C . LYS A 1 176 ? -5.257 5.399 1.196 1.00 96.62 176 LYS A C 1
ATOM 1346 O O . LYS A 1 176 ? -4.977 5.571 0.014 1.00 96.62 176 LYS A O 1
ATOM 1351 N N . LYS A 1 177 ? -4.638 6.049 2.189 1.00 95.88 177 LYS A N 1
ATOM 1352 C CA . LYS A 1 177 ? -3.595 7.069 1.962 1.00 95.88 177 LYS A CA 1
ATOM 1353 C C . LYS A 1 177 ? -2.392 6.513 1.191 1.00 95.88 177 LYS A C 1
ATOM 1355 O O . LYS A 1 177 ? -1.8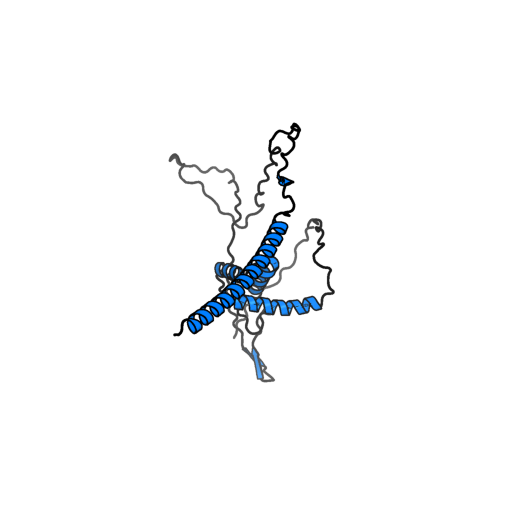52 7.193 0.322 1.00 95.88 177 LYS A O 1
ATOM 1360 N N . LEU A 1 178 ? -1.981 5.278 1.491 1.00 94.44 178 LEU A N 1
ATOM 1361 C CA . LEU A 1 178 ? -0.871 4.607 0.814 1.00 94.44 178 LEU A CA 1
ATOM 1362 C C . LEU A 1 178 ? -1.150 4.425 -0.683 1.00 94.44 178 LEU A C 1
ATOM 1364 O O . LEU A 1 178 ? -0.278 4.716 -1.498 1.00 94.44 178 LEU A O 1
ATOM 1368 N N . PHE A 1 179 ? -2.355 3.983 -1.047 1.00 94.50 179 PHE A N 1
ATOM 1369 C CA . PHE A 1 179 ? -2.742 3.814 -2.450 1.00 94.50 179 PHE A CA 1
ATOM 1370 C C . PHE A 1 179 ? -3.007 5.147 -3.157 1.00 94.50 179 PHE A C 1
ATOM 1372 O O . PHE A 1 179 ? -2.648 5.294 -4.324 1.00 94.50 179 PHE A O 1
ATOM 1379 N N . GLU A 1 180 ? -3.538 6.150 -2.455 1.00 94.69 180 GLU A N 1
ATOM 1380 C CA . GLU A 1 180 ? -3.688 7.506 -2.997 1.00 94.69 180 GLU A CA 1
ATOM 1381 C C . GLU A 1 180 ? -2.335 8.121 -3.370 1.00 94.69 180 GLU A C 1
ATOM 1383 O O . GLU A 1 180 ? -2.218 8.704 -4.447 1.00 94.69 180 GLU A O 1
ATOM 1388 N N . ARG A 1 181 ? -1.286 7.901 -2.561 1.00 93.50 181 ARG A N 1
ATOM 1389 C CA . ARG A 1 181 ? 0.096 8.297 -2.897 1.00 93.50 181 ARG A CA 1
ATOM 1390 C C . ARG A 1 181 ? 0.585 7.668 -4.208 1.00 93.50 181 ARG A C 1
ATOM 1392 O O . ARG A 1 181 ? 1.373 8.275 -4.919 1.00 93.50 181 ARG A O 1
ATOM 1399 N N . GLN A 1 182 ? 0.106 6.469 -4.537 1.00 93.50 182 GLN A N 1
ATOM 1400 C CA . GLN A 1 182 ? 0.425 5.748 -5.778 1.00 93.50 182 GLN A CA 1
ATOM 1401 C C . GLN A 1 182 ? -0.505 6.144 -6.946 1.00 93.50 182 GLN A C 1
ATOM 1403 O O . GLN A 1 182 ? -0.461 5.564 -8.034 1.00 93.50 182 GLN A O 1
ATOM 1408 N N . GLY A 1 183 ? -1.398 7.112 -6.722 1.00 94.12 183 GLY A N 1
ATOM 1409 C CA . GLY A 1 183 ? -2.400 7.571 -7.678 1.00 94.12 183 GLY A CA 1
ATOM 1410 C C . GLY A 1 183 ? -3.650 6.689 -7.765 1.00 94.12 183 GLY A C 1
ATOM 1411 O O . GLY A 1 183 ? -4.513 6.960 -8.605 1.00 94.12 183 GLY A O 1
ATOM 1412 N N . LEU A 1 184 ? -3.787 5.646 -6.940 1.00 94.62 184 LEU A N 1
ATOM 1413 C CA . LEU A 1 184 ? -4.931 4.733 -6.938 1.00 94.62 184 LEU A CA 1
ATOM 1414 C C . LEU A 1 184 ? -5.969 5.143 -5.883 1.00 94.62 184 LEU A C 1
ATOM 1416 O O . LEU A 1 184 ? -5.801 4.916 -4.688 1.00 94.62 184 LEU A O 1
ATOM 1420 N N . THR A 1 185 ? -7.087 5.706 -6.331 1.00 94.12 185 THR A N 1
ATOM 1421 C CA . THR A 1 185 ? -8.176 6.116 -5.438 1.00 94.12 185 THR A CA 1
ATOM 1422 C C . THR A 1 185 ? -9.041 4.919 -5.052 1.00 94.12 185 THR A C 1
ATOM 1424 O O . THR A 1 185 ? -9.705 4.321 -5.899 1.00 94.12 185 THR A O 1
ATOM 1427 N N . VAL A 1 186 ? -9.073 4.59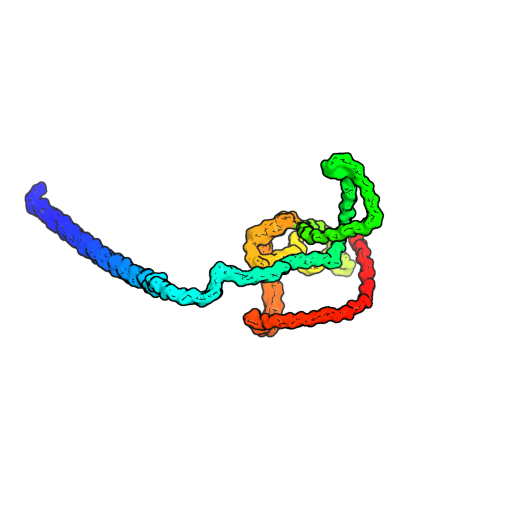4 -3.760 1.00 93.88 186 VAL A N 1
ATOM 1428 C CA . VAL A 1 186 ? -9.913 3.530 -3.192 1.00 93.88 186 VAL A CA 1
ATOM 1429 C C . VAL A 1 186 ? -10.666 4.031 -1.964 1.00 93.88 186 VAL A C 1
ATOM 1431 O O . VAL A 1 186 ? -10.128 4.744 -1.118 1.00 93.88 186 VAL A O 1
ATOM 1434 N N . SER A 1 187 ? -11.942 3.664 -1.851 1.00 95.50 187 SER A N 1
ATOM 1435 C CA . SER A 1 187 ? -12.738 3.976 -0.663 1.00 95.50 187 SER A CA 1
ATOM 1436 C C . SER A 1 187 ? -12.465 2.964 0.453 1.00 95.50 187 SER A C 1
ATOM 1438 O O . SER A 1 187 ? -12.102 1.816 0.197 1.00 95.50 187 SER A O 1
ATOM 1440 N N . ARG A 1 188 ? -12.693 3.361 1.712 1.00 95.88 188 ARG A N 1
ATOM 1441 C CA . ARG A 1 188 ? -12.576 2.446 2.865 1.00 95.88 188 ARG A CA 1
ATOM 1442 C C . ARG A 1 188 ? -13.518 1.244 2.736 1.00 95.88 188 ARG A C 1
ATOM 1444 O O . ARG A 1 188 ? -13.112 0.128 3.035 1.00 95.88 188 ARG A O 1
ATOM 1451 N N . GLY A 1 189 ? -14.740 1.474 2.249 1.00 95.62 189 GLY A N 1
ATOM 1452 C CA . GLY A 1 189 ? -15.709 0.409 1.982 1.00 95.62 189 GLY A CA 1
ATOM 1453 C C . GLY A 1 189 ? -15.239 -0.546 0.884 1.00 95.62 189 GLY A C 1
ATOM 1454 O O . GLY A 1 189 ? -15.332 -1.756 1.053 1.00 95.62 189 GLY A O 1
ATOM 1455 N N . GLY A 1 190 ? -14.643 -0.025 -0.195 1.00 93.94 190 GLY A N 1
ATOM 1456 C CA . GLY A 1 190 ? -14.062 -0.854 -1.255 1.00 93.94 190 GLY A CA 1
ATOM 1457 C C . GLY A 1 190 ? -12.909 -1.723 -0.749 1.00 93.94 190 GLY A C 1
ATOM 1458 O O . GLY A 1 190 ? -12.854 -2.910 -1.058 1.00 93.94 190 GLY A O 1
ATOM 1459 N N . ILE A 1 191 ? -12.038 -1.164 0.097 1.00 95.62 191 ILE A N 1
ATOM 1460 C CA . ILE A 1 191 ? -10.977 -1.921 0.776 1.00 95.62 191 ILE A CA 1
ATOM 1461 C C . ILE A 1 191 ? -11.587 -3.046 1.624 1.00 95.62 191 ILE A C 1
ATOM 1463 O O . ILE A 1 191 ? -11.175 -4.195 1.503 1.00 95.62 191 ILE A O 1
ATOM 1467 N N . GLN A 1 192 ? -12.601 -2.748 2.439 1.00 95.62 192 GLN A N 1
ATOM 1468 C CA . GLN A 1 192 ? -13.254 -3.750 3.285 1.00 95.62 192 GLN A CA 1
ATOM 1469 C C . GLN A 1 192 ? -13.934 -4.864 2.473 1.00 95.62 192 GLN A C 1
ATOM 1471 O O . GLN A 1 192 ? -13.803 -6.032 2.823 1.00 95.62 192 GLN A O 1
ATOM 1476 N N . GLN A 1 193 ? -14.595 -4.535 1.361 1.00 93.50 193 GLN A N 1
ATOM 1477 C CA . GLN A 1 193 ? -15.194 -5.525 0.457 1.00 93.50 193 GLN A CA 1
ATOM 1478 C C . GLN A 1 193 ? -14.150 -6.425 -0.214 1.00 93.50 193 GLN A C 1
ATOM 1480 O O . GLN A 1 193 ? -14.416 -7.595 -0.482 1.00 93.50 193 GLN A O 1
ATOM 1485 N N . ILE A 1 194 ? -12.966 -5.894 -0.526 1.00 92.75 194 ILE A N 1
ATOM 1486 C CA . ILE A 1 194 ? -11.854 -6.703 -1.043 1.00 92.75 194 ILE A CA 1
ATOM 1487 C C . ILE A 1 194 ? -11.372 -7.658 0.040 1.00 92.75 194 ILE A C 1
ATOM 1489 O O . ILE A 1 194 ? -11.278 -8.848 -0.222 1.00 92.75 194 ILE A O 1
ATOM 1493 N N . LEU A 1 195 ? -11.140 -7.164 1.259 1.00 93.69 195 LEU A N 1
ATOM 1494 C CA . LEU A 1 195 ? -10.716 -8.005 2.379 1.00 93.69 195 LEU A CA 1
ATOM 1495 C C . LEU A 1 195 ? -11.723 -9.127 2.665 1.00 93.69 195 LEU A C 1
ATOM 1497 O O . LEU A 1 195 ? -11.306 -10.261 2.867 1.00 93.69 195 LEU A O 1
ATOM 1501 N N . HIS A 1 196 ? -13.026 -8.830 2.627 1.00 92.50 196 HIS A N 1
ATOM 1502 C CA . HIS A 1 196 ? -14.082 -9.826 2.819 1.00 92.50 196 HIS A CA 1
ATOM 1503 C C . HIS A 1 196 ? -14.037 -10.924 1.754 1.00 92.50 196 HIS A C 1
ATOM 1505 O O . HIS A 1 196 ? -13.931 -12.099 2.085 1.00 92.50 196 HIS A O 1
ATOM 1511 N N . ARG A 1 197 ? -14.034 -10.546 0.469 1.00 89.25 197 ARG A N 1
ATOM 1512 C CA . ARG A 1 197 ? -13.975 -11.512 -0.640 1.00 89.25 197 ARG A CA 1
ATOM 1513 C C . ARG A 1 197 ? -12.691 -12.335 -0.615 1.00 89.25 197 ARG A C 1
ATOM 1515 O O . ARG A 1 197 ? -12.720 -13.535 -0.853 1.00 89.25 197 ARG A O 1
ATOM 1522 N N . SER A 1 198 ? -11.562 -11.708 -0.292 1.00 88.81 198 SER A N 1
ATOM 1523 C CA . SER A 1 198 ? -10.296 -12.421 -0.127 1.00 88.81 198 SER A CA 1
ATOM 1524 C C . SER A 1 198 ? -10.353 -13.416 1.033 1.00 88.81 198 SER A C 1
ATOM 1526 O O . SER A 1 198 ? -9.812 -14.510 0.909 1.00 88.81 198 SER A O 1
ATOM 1528 N N . ALA A 1 199 ? -11.020 -13.077 2.139 1.00 89.69 199 ALA A N 1
ATOM 1529 C CA . ALA A 1 199 ? -11.211 -13.995 3.258 1.00 89.69 199 ALA A CA 1
ATOM 1530 C C . ALA A 1 199 ? -12.072 -15.205 2.866 1.00 89.69 199 ALA A C 1
ATOM 1532 O O . ALA A 1 199 ? -11.698 -16.321 3.207 1.00 89.69 199 ALA A O 1
ATOM 1533 N N . GLU A 1 200 ? -13.151 -15.013 2.101 1.00 87.94 200 GLU A N 1
ATOM 1534 C CA . GLU A 1 200 ? -13.983 -16.113 1.581 1.00 87.94 200 GLU A CA 1
ATOM 1535 C C . GLU A 1 200 ? -13.167 -17.080 0.712 1.00 87.94 200 GLU A C 1
ATOM 1537 O O . GLU A 1 200 ? -13.225 -18.294 0.902 1.00 87.94 200 GLU A O 1
ATOM 1542 N N . VAL A 1 201 ? -12.3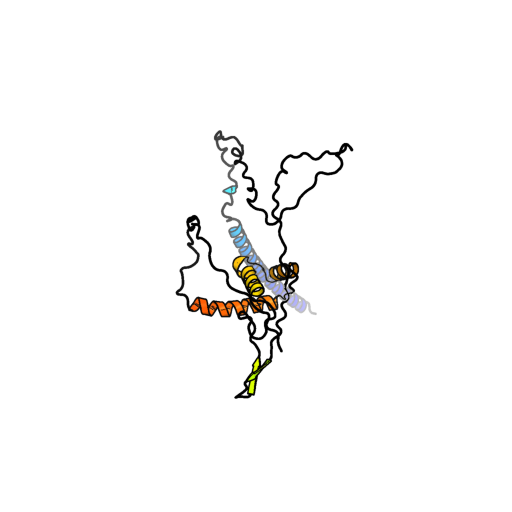45 -16.549 -0.202 1.00 83.75 201 VAL A N 1
ATOM 1543 C CA . VAL A 1 201 ? -11.473 -17.376 -1.054 1.00 83.75 201 VAL A CA 1
ATOM 1544 C C . VAL A 1 201 ? -10.439 -18.144 -0.225 1.00 83.75 201 VAL A C 1
ATOM 1546 O O . VAL A 1 201 ? -10.162 -19.312 -0.497 1.00 83.75 201 VAL A O 1
ATOM 1549 N N . LEU A 1 202 ? -9.858 -17.505 0.792 1.00 83.38 202 LEU A N 1
ATOM 1550 C CA . LEU A 1 202 ? -8.840 -18.124 1.642 1.00 83.38 202 LEU A CA 1
ATOM 1551 C C . LEU A 1 202 ? -9.425 -19.124 2.649 1.00 83.38 202 LEU A C 1
ATOM 1553 O O . LEU A 1 202 ? -8.732 -20.079 2.998 1.00 83.38 202 LEU A O 1
ATOM 1557 N N . ALA A 1 203 ? -10.672 -18.943 3.093 1.00 81.62 203 ALA A N 1
ATOM 1558 C CA . ALA A 1 203 ? -11.352 -19.854 4.014 1.00 81.62 203 ALA A CA 1
ATOM 1559 C C . ALA A 1 203 ? -11.470 -21.263 3.417 1.00 81.62 203 ALA A C 1
ATOM 1561 O O . ALA A 1 203 ? -11.053 -22.228 4.055 1.00 81.62 203 ALA A O 1
ATOM 1562 N N . ALA A 1 204 ? -11.881 -21.365 2.149 1.00 73.31 204 ALA A N 1
ATOM 1563 C CA . ALA A 1 204 ? -11.952 -22.639 1.430 1.00 73.31 204 ALA A CA 1
ATOM 1564 C C . ALA A 1 204 ? -10.592 -23.369 1.373 1.00 73.31 204 ALA A C 1
ATOM 1566 O O . ALA A 1 204 ? -10.520 -24.592 1.473 1.00 73.31 204 ALA A O 1
ATOM 1567 N N . GLY A 1 205 ? -9.488 -22.622 1.252 1.00 70.75 205 GLY A N 1
ATOM 1568 C CA . GLY A 1 205 ? -8.134 -23.185 1.278 1.00 70.75 205 GLY A CA 1
ATOM 1569 C C . GLY A 1 205 ? -7.622 -23.529 2.683 1.00 70.75 205 GLY A C 1
ATOM 1570 O O . GLY A 1 205 ? -6.782 -24.416 2.829 1.00 70.75 205 GLY A O 1
ATOM 1571 N N . HIS A 1 206 ? -8.108 -22.835 3.716 1.00 67.56 206 HIS A N 1
ATOM 1572 C CA . HIS A 1 206 ? -7.786 -23.126 5.112 1.00 67.56 206 HIS A CA 1
ATOM 1573 C C . HIS A 1 206 ? -8.477 -24.410 5.585 1.00 67.56 206 HIS A C 1
ATOM 1575 O O . HIS A 1 206 ? -7.835 -25.236 6.223 1.00 67.56 206 HIS A O 1
ATOM 1581 N N . GLU A 1 207 ? -9.747 -24.607 5.229 1.00 65.56 207 GLU A N 1
ATOM 1582 C CA . GLU A 1 207 ? -10.519 -25.818 5.548 1.00 65.56 207 GLU A CA 1
ATOM 1583 C C . GLU A 1 207 ? -9.952 -27.073 4.870 1.00 65.56 207 GLU A C 1
ATOM 1585 O O . GLU A 1 207 ? -9.962 -28.155 5.452 1.00 65.56 207 GLU A O 1
ATOM 1590 N N . ALA A 1 208 ? -9.379 -26.925 3.672 1.00 62.12 208 ALA A N 1
ATOM 1591 C CA . ALA A 1 208 ? -8.713 -28.010 2.952 1.00 62.12 208 ALA A CA 1
ATOM 1592 C C . ALA A 1 208 ? -7.309 -28.360 3.493 1.00 62.12 208 ALA A C 1
ATOM 1594 O O . ALA A 1 208 ? -6.723 -29.362 3.077 1.00 62.12 208 ALA A O 1
ATOM 1595 N N . ARG A 1 209 ? -6.734 -27.552 4.399 1.00 54.44 209 ARG A N 1
ATOM 1596 C CA . ARG A 1 209 ? -5.439 -27.843 5.032 1.00 54.44 209 ARG A CA 1
ATOM 1597 C C . ARG A 1 209 ? -5.657 -28.540 6.378 1.00 54.44 209 ARG A C 1
ATOM 1599 O O . ARG A 1 209 ? -6.333 -27.974 7.235 1.00 54.44 209 ARG A O 1
ATOM 1606 N N . PRO A 1 210 ? -5.015 -29.695 6.647 1.00 54.97 210 PRO A N 1
ATOM 1607 C CA . PRO A 1 210 ? -4.926 -30.184 8.016 1.00 54.97 210 PRO A CA 1
ATOM 1608 C C . PRO A 1 210 ? -4.235 -29.108 8.860 1.00 54.97 210 PRO A C 1
ATOM 1610 O O . PRO A 1 210 ? -3.214 -28.546 8.453 1.00 54.97 210 PRO A O 1
ATOM 1613 N N . THR A 1 211 ? -4.831 -28.778 10.005 1.00 51.94 211 THR A N 1
ATOM 1614 C CA . THR A 1 211 ? -4.410 -27.679 10.878 1.00 51.94 211 THR A CA 1
ATOM 1615 C C . THR A 1 211 ? -2.933 -27.813 11.239 1.00 51.94 211 THR A C 1
ATOM 1617 O O . THR A 1 211 ? -2.558 -28.609 12.100 1.00 51.94 211 THR A O 1
ATOM 1620 N N . SER A 1 212 ? -2.073 -27.029 10.587 1.00 51.56 212 SER A N 1
ATOM 1621 C CA . SER A 1 212 ? -0.675 -26.918 10.988 1.00 51.56 212 SER A CA 1
ATOM 1622 C C . SER A 1 212 ? -0.607 -26.218 12.349 1.00 51.56 212 SER A C 1
ATOM 1624 O O . SER A 1 212 ? -1.326 -25.231 12.549 1.00 51.56 212 SER A O 1
ATOM 1626 N N . PRO A 1 213 ? 0.239 -26.683 13.282 1.00 44.91 213 PRO A N 1
ATOM 1627 C CA . PRO A 1 213 ? 0.271 -26.167 14.641 1.00 44.91 213 PRO A CA 1
ATOM 1628 C C . PRO A 1 213 ? 0.568 -24.665 14.668 1.00 44.91 213 PRO A C 1
ATOM 1630 O O . PRO A 1 213 ? 1.360 -24.142 13.884 1.00 44.91 213 PRO A O 1
ATOM 1633 N N . SER A 1 214 ? -0.105 -23.977 15.595 1.00 45.19 214 SER A N 1
ATOM 1634 C CA . SER A 1 214 ? -0.048 -22.527 15.792 1.00 45.19 214 SER A CA 1
ATOM 1635 C C . SER A 1 214 ? 1.379 -21.961 15.728 1.00 45.19 214 SER A C 1
ATOM 1637 O O . SER A 1 214 ? 2.319 -22.541 16.273 1.00 45.19 214 SER A O 1
ATOM 1639 N N . ARG A 1 215 ? 1.515 -20.775 15.118 1.00 46.91 215 ARG A N 1
ATOM 1640 C CA . ARG A 1 215 ? 2.739 -19.977 14.870 1.00 46.91 215 ARG A CA 1
ATOM 1641 C C . ARG A 1 215 ? 3.683 -19.721 16.067 1.00 46.91 215 ARG A C 1
ATOM 1643 O O . ARG A 1 215 ? 4.646 -18.978 15.915 1.00 46.91 215 ARG A O 1
ATOM 1650 N N . LYS A 1 216 ? 3.462 -20.301 17.252 1.00 40.94 216 LYS A N 1
ATOM 1651 C CA . LYS A 1 216 ? 4.270 -20.063 18.462 1.00 40.94 216 LYS A CA 1
ATOM 1652 C C . LYS A 1 216 ? 5.661 -20.716 18.462 1.00 40.94 216 LYS A C 1
ATOM 1654 O O . LYS A 1 216 ? 6.429 -20.444 19.376 1.00 40.94 216 LYS A O 1
ATOM 1659 N N . LYS A 1 217 ? 6.028 -21.523 17.460 1.00 40.62 217 LYS A N 1
ATOM 1660 C CA . LYS A 1 217 ? 7.398 -22.052 17.299 1.00 40.62 217 LYS A CA 1
ATOM 1661 C C . LYS A 1 217 ? 7.811 -22.136 15.826 1.00 40.62 217 LYS A C 1
ATOM 1663 O O . LYS A 1 217 ? 7.963 -23.223 15.285 1.00 40.62 217 LYS A O 1
ATOM 1668 N N . LEU A 1 218 ? 8.037 -20.997 15.174 1.00 44.53 218 LEU A N 1
ATOM 1669 C CA . LEU A 1 218 ? 9.027 -20.976 14.094 1.00 44.53 218 LEU A CA 1
ATOM 1670 C C . LEU A 1 218 ? 10.398 -20.803 14.753 1.00 44.53 218 LEU A C 1
ATOM 1672 O O . LEU A 1 218 ? 10.791 -19.690 15.092 1.00 44.53 218 LEU A O 1
ATOM 1676 N N . LEU A 1 219 ? 11.096 -21.917 14.998 1.00 39.50 219 LEU A N 1
ATOM 1677 C CA . LEU A 1 219 ? 12.535 -21.860 15.258 1.00 39.50 219 LEU A CA 1
ATOM 1678 C C . LEU A 1 219 ? 13.224 -21.250 14.024 1.00 39.50 219 LEU A C 1
ATOM 1680 O O . LEU A 1 219 ? 12.765 -21.485 12.902 1.00 39.50 219 LEU A O 1
ATOM 1684 N N . PRO A 1 220 ? 14.308 -20.476 14.200 1.00 38.69 220 PRO A N 1
ATOM 1685 C CA . PRO A 1 220 ? 15.000 -19.846 13.086 1.00 38.69 220 PRO A CA 1
ATOM 1686 C C . PRO A 1 220 ? 15.498 -20.920 12.114 1.00 38.69 220 PRO A C 1
ATOM 1688 O O . PRO A 1 220 ? 16.314 -21.770 12.467 1.00 38.69 220 PRO A O 1
ATOM 1691 N N . VAL A 1 221 ? 14.985 -20.885 10.882 1.00 46.53 221 VAL A N 1
ATOM 1692 C CA . VAL A 1 221 ? 15.463 -21.728 9.785 1.00 46.53 221 VAL A CA 1
ATOM 1693 C C . VAL A 1 221 ? 16.910 -21.323 9.513 1.00 46.53 221 VAL A C 1
ATOM 1695 O O . VAL A 1 221 ? 17.183 -20.203 9.079 1.00 46.53 221 VAL A O 1
ATOM 1698 N N . GLY A 1 222 ? 17.843 -22.222 9.827 1.00 35.41 222 GLY A N 1
ATOM 1699 C CA . GLY A 1 222 ? 19.264 -22.038 9.558 1.00 35.41 222 GLY A CA 1
ATOM 1700 C C . GLY A 1 222 ? 19.492 -21.698 8.086 1.00 35.41 222 GLY A C 1
ATOM 1701 O O . GLY A 1 222 ? 18.948 -22.355 7.197 1.00 35.41 222 GLY A O 1
ATOM 1702 N N . ARG A 1 223 ? 20.287 -20.650 7.842 1.00 39.97 223 ARG A N 1
ATOM 1703 C CA . ARG A 1 223 ? 20.681 -20.176 6.510 1.00 39.97 223 ARG A CA 1
ATOM 1704 C C . ARG A 1 223 ? 21.284 -21.335 5.706 1.00 39.97 223 ARG A C 1
ATOM 1706 O O . ARG A 1 223 ? 22.440 -21.691 5.917 1.00 39.97 223 ARG A O 1
ATOM 1713 N N . ARG A 1 224 ? 20.527 -21.913 4.771 1.00 37.00 224 ARG A N 1
ATOM 1714 C CA . ARG A 1 224 ? 21.103 -22.749 3.711 1.00 37.00 224 ARG A CA 1
ATOM 1715 C C . ARG A 1 224 ? 21.588 -21.821 2.602 1.00 37.00 224 ARG A C 1
ATOM 1717 O O . ARG A 1 224 ? 20.823 -21.002 2.102 1.00 37.00 224 ARG A O 1
ATOM 1724 N N . ARG A 1 225 ? 22.882 -21.919 2.285 1.00 33.88 225 ARG A N 1
ATOM 1725 C CA . ARG A 1 225 ? 23.527 -21.200 1.181 1.00 33.88 225 ARG A CA 1
ATOM 1726 C C . ARG A 1 225 ? 22.843 -21.575 -0.145 1.00 33.88 225 ARG A C 1
ATOM 1728 O O . ARG A 1 225 ? 22.526 -22.752 -0.322 1.00 33.88 225 ARG A O 1
ATOM 1735 N N . PRO A 1 226 ? 22.620 -20.628 -1.068 1.00 37.81 226 PRO A N 1
ATOM 1736 C CA . PRO A 1 226 ? 22.086 -20.953 -2.381 1.00 37.81 226 PRO A CA 1
ATOM 1737 C C . PRO A 1 226 ? 23.168 -21.646 -3.221 1.00 37.81 226 PRO A C 1
ATOM 1739 O O . PRO A 1 226 ? 24.257 -21.110 -3.411 1.00 37.81 226 PRO A O 1
ATOM 1742 N N . HIS A 1 227 ? 22.865 -22.847 -3.711 1.00 33.91 227 HIS A N 1
ATOM 1743 C CA . HIS A 1 227 ? 23.618 -23.474 -4.793 1.00 33.91 227 HIS A CA 1
ATOM 1744 C C . HIS A 1 227 ? 23.105 -22.916 -6.125 1.00 33.91 227 HIS A C 1
ATOM 1746 O O . HIS A 1 227 ? 21.900 -22.903 -6.374 1.00 33.91 227 HIS A O 1
ATOM 1752 N N . HIS A 1 228 ? 24.033 -22.439 -6.954 1.00 35.16 228 HIS A N 1
ATOM 1753 C CA . HIS A 1 228 ? 23.785 -21.983 -8.316 1.00 35.16 228 HIS A CA 1
ATOM 1754 C C . HIS A 1 228 ? 23.164 -23.104 -9.159 1.00 35.16 228 HIS A C 1
ATOM 1756 O O . HIS A 1 228 ? 23.731 -24.192 -9.253 1.00 35.16 228 HIS A O 1
ATOM 1762 N N . ALA A 1 229 ? 22.029 -22.822 -9.800 1.00 35.22 229 ALA A N 1
ATOM 1763 C CA . ALA A 1 229 ? 21.473 -23.651 -10.860 1.00 35.22 229 ALA A CA 1
ATOM 1764 C C . ALA A 1 229 ? 21.371 -22.819 -12.145 1.00 35.22 229 ALA A C 1
ATOM 1766 O O . ALA A 1 229 ? 20.833 -21.714 -12.157 1.00 35.22 229 ALA A O 1
ATOM 1767 N N . SER A 1 230 ? 21.979 -23.382 -13.184 1.00 32.38 230 SER A N 1
ATOM 1768 C CA . SER A 1 230 ? 22.201 -22.850 -14.523 1.00 32.38 230 SER A CA 1
ATOM 1769 C C . SER A 1 230 ? 20.915 -22.667 -15.339 1.00 32.38 230 SER A C 1
ATOM 1771 O O . SER A 1 230 ? 19.897 -23.312 -15.096 1.00 32.38 230 SER A O 1
ATOM 1773 N N . ALA A 1 231 ? 21.024 -21.790 -16.335 1.00 34.03 231 ALA A N 1
ATOM 1774 C CA . ALA A 1 231 ? 20.036 -21.379 -17.322 1.00 34.03 231 ALA A CA 1
ATOM 1775 C C . ALA A 1 231 ? 19.416 -22.522 -18.146 1.00 34.03 231 ALA A C 1
ATOM 1777 O O . ALA A 1 231 ? 20.118 -23.458 -18.517 1.00 34.03 231 ALA A O 1
ATOM 1778 N N . CYS A 1 232 ? 18.152 -22.353 -18.564 1.00 27.48 232 CYS A N 1
ATOM 1779 C CA . CYS A 1 232 ? 17.725 -22.539 -19.960 1.00 27.48 232 CYS A CA 1
ATOM 1780 C C . CYS A 1 232 ? 16.253 -22.135 -20.168 1.00 27.48 232 CYS A C 1
ATOM 1782 O O . CYS A 1 232 ? 15.424 -22.350 -19.288 1.00 27.48 232 CYS A O 1
ATOM 1784 N N . GLY A 1 233 ? 15.919 -21.656 -21.372 1.00 30.52 233 GLY A N 1
ATOM 1785 C CA . GLY A 1 233 ? 14.581 -21.843 -21.948 1.00 30.52 233 GLY A CA 1
ATOM 1786 C C . GLY A 1 233 ? 13.786 -20.575 -22.244 1.00 30.52 233 GLY A C 1
ATOM 1787 O O . GLY A 1 233 ? 12.912 -20.176 -21.484 1.00 30.52 233 GLY A O 1
ATOM 1788 N N . THR A 1 234 ? 14.057 -19.987 -23.403 1.00 38.97 234 THR A N 1
ATOM 1789 C CA . THR A 1 234 ? 13.221 -19.017 -24.118 1.00 38.97 234 THR A CA 1
ATOM 1790 C C . THR A 1 234 ? 11.828 -19.574 -24.450 1.00 38.97 234 THR A C 1
ATOM 1792 O O . THR A 1 234 ? 11.700 -20.713 -24.888 1.00 38.97 234 THR A O 1
ATOM 1795 N N . ALA A 1 235 ? 10.778 -18.750 -24.333 1.00 33.00 235 ALA A N 1
ATOM 1796 C CA . ALA A 1 235 ? 9.458 -19.051 -24.899 1.00 33.00 235 ALA A CA 1
ATOM 1797 C C . ALA A 1 235 ? 8.737 -17.780 -25.393 1.00 33.00 235 ALA A C 1
ATOM 1799 O O . ALA A 1 235 ? 8.082 -17.060 -24.645 1.00 33.00 235 ALA A O 1
ATOM 1800 N N . SER A 1 236 ? 8.916 -17.532 -26.692 1.00 36.31 236 SER A N 1
ATOM 1801 C CA . SER A 1 236 ? 7.895 -17.165 -27.688 1.00 36.31 236 SER A CA 1
ATOM 1802 C C . SER A 1 236 ? 6.800 -16.134 -27.347 1.00 36.31 236 SER A C 1
ATOM 1804 O O . SER A 1 236 ? 5.769 -16.446 -26.757 1.00 36.31 236 SER A O 1
ATOM 1806 N N . GLY A 1 237 ? 6.995 -14.936 -27.908 1.00 36.59 237 GLY A N 1
ATOM 1807 C CA . GLY A 1 237 ? 6.039 -14.117 -28.670 1.00 36.59 237 GLY A CA 1
ATOM 1808 C C . GLY A 1 237 ? 4.531 -14.321 -28.481 1.00 36.59 237 GLY A C 1
ATOM 1809 O O . GLY A 1 237 ? 3.920 -15.180 -29.115 1.00 36.59 237 GLY A O 1
ATOM 1810 N N . SER A 1 238 ? 3.898 -13.404 -27.750 1.00 37.28 238 SER A N 1
ATOM 1811 C CA . SER A 1 238 ? 2.453 -13.180 -27.799 1.00 37.28 238 SER A CA 1
ATOM 1812 C C . SER A 1 238 ? 2.110 -12.176 -28.909 1.00 37.28 238 SER A C 1
ATOM 1814 O O . SER A 1 238 ? 2.366 -10.977 -28.812 1.00 37.28 238 SER A O 1
ATOM 1816 N N . ARG A 1 239 ? 1.517 -12.670 -30.003 1.00 42.06 239 ARG A N 1
ATOM 1817 C CA . ARG A 1 239 ? 0.894 -11.814 -31.024 1.00 42.06 239 ARG A CA 1
ATOM 1818 C C . ARG A 1 239 ? -0.289 -11.044 -30.411 1.00 42.06 239 ARG A C 1
ATOM 1820 O O . ARG A 1 239 ? -1.067 -11.642 -29.664 1.00 42.06 239 ARG A O 1
ATOM 1827 N N . PRO A 1 240 ? -0.482 -9.756 -30.739 1.00 41.94 240 PRO A N 1
ATOM 1828 C CA . PRO A 1 240 ? -1.668 -9.026 -30.319 1.00 41.94 240 PRO A CA 1
ATOM 1829 C C . PRO A 1 240 ? -2.890 -9.557 -31.077 1.00 41.94 240 PRO A C 1
ATOM 1831 O O . PRO A 1 240 ? -2.953 -9.496 -32.304 1.00 41.94 240 PRO A O 1
ATOM 1834 N N . TYR A 1 241 ? -3.868 -10.082 -30.341 1.00 47.00 241 TYR A N 1
ATOM 1835 C CA . TYR A 1 241 ? -5.182 -10.415 -30.882 1.00 47.00 241 TYR A CA 1
ATOM 1836 C C . TYR A 1 241 ? -5.868 -9.118 -31.328 1.00 47.00 241 TYR A C 1
ATOM 1838 O O . TYR A 1 241 ? -6.311 -8.328 -30.490 1.00 47.00 241 TYR A O 1
ATOM 1846 N N . SER A 1 242 ? -5.941 -8.877 -32.638 1.00 46.62 242 SER A N 1
ATOM 1847 C CA . SER A 1 242 ? -6.839 -7.858 -33.176 1.00 46.62 242 SER A CA 1
ATOM 1848 C C . SER A 1 242 ? -8.260 -8.426 -33.117 1.00 46.62 242 SER A C 1
ATOM 1850 O O . SER A 1 242 ? -8.512 -9.533 -33.592 1.00 46.62 242 SER A O 1
ATOM 1852 N N . CYS A 1 243 ? -9.195 -7.704 -32.492 1.00 45.72 243 CYS A N 1
ATOM 1853 C CA . CYS A 1 243 ? -10.607 -7.977 -32.750 1.00 45.72 243 CYS A CA 1
ATOM 1854 C C . CYS A 1 243 ? -10.859 -7.535 -34.198 1.00 45.72 243 CYS A C 1
ATOM 1856 O O . CYS A 1 243 ? -10.626 -6.364 -34.509 1.00 45.72 243 CYS A O 1
ATOM 1858 N N . ALA A 1 244 ? -11.246 -8.475 -35.058 1.00 49.75 244 ALA A N 1
ATOM 1859 C CA . ALA A 1 244 ? -11.892 -8.162 -36.328 1.00 49.75 244 ALA A CA 1
ATOM 1860 C C . ALA A 1 244 ? -13.295 -7.591 -36.071 1.00 49.75 244 ALA A C 1
ATOM 1862 O O . ALA A 1 244 ? -13.918 -8.010 -35.062 1.00 49.75 244 ALA A O 1
#

Radius of gyration: 39.85 Å; chains: 1; bounding box: 97×61×104 Å